Protein AF-A0A4R0ZJ07-F1 (afdb_monomer_lite)

Sequence (187 aa):
MKDKRLRNLRELCEMYLCSSFITEEIISAFKEHLAQKDIRRILSEKTGRELNSIYRDERAGNVFNAIMLIRYWKAALEMKKELINGTMSSFTKNSNPSNISILEIEEIIRKYAETIESVSELDGEIEFDEAVENHFDVIYRVVEYYEKNPLPGNRMVKKQLLIELNERPDIRERKNKMRTERMKRYG

Foldseek 3Di:
DADVLLVLLLQLLLLVLQLCCCVVQAQVLCVVWAPSVVSLVLLCVQLVHDSVVSVCSNQAGDRDDPSSVVSSLVSRVVVLVCVQVVVDPGTDPPDHSVSRDRDDPVVSCVVCVLSVVLSVCSVVDRDDVVSCVVSVVSSLVSLVSCVVRPHDPVPVVSNVSSVVSCPDPVSVVVVVVVVVVVVVVVD

Radius of gyration: 18.49 Å; chains: 1; bounding box: 45×41×49 Å

Structure (mmCIF, N/CA/C/O backbone):
data_AF-A0A4R0ZJ07-F1
#
_entry.id   AF-A0A4R0ZJ07-F1
#
loop_
_atom_site.group_PDB
_atom_site.id
_atom_site.type_symbol
_atom_site.label_atom_id
_atom_site.label_alt_id
_atom_site.label_comp_id
_atom_site.label_asym_id
_atom_site.label_entity_id
_atom_site.label_seq_id
_atom_site.pdbx_PDB_ins_code
_atom_site.Cartn_x
_atom_site.Cartn_y
_atom_site.Cartn_z
_atom_site.occupancy
_atom_site.B_iso_or_equiv
_atom_site.auth_seq_id
_atom_site.auth_comp_id
_atom_site.auth_asym_id
_atom_site.auth_atom_id
_atom_site.pdbx_PDB_model_num
ATOM 1 N N . MET A 1 1 ? 22.837 11.046 -15.531 1.00 52.06 1 MET A N 1
ATOM 2 C CA . MET A 1 1 ? 21.585 11.673 -15.042 1.00 52.06 1 MET A CA 1
ATOM 3 C C . MET A 1 1 ? 20.690 10.527 -14.585 1.00 52.06 1 MET A C 1
ATOM 5 O O . MET A 1 1 ? 20.451 9.669 -15.418 1.00 52.06 1 MET A O 1
ATOM 9 N N . LYS A 1 2 ? 20.303 10.428 -13.299 1.00 65.06 2 LYS A N 1
ATOM 10 C CA . LYS A 1 2 ? 19.512 9.276 -12.807 1.00 65.06 2 LYS A CA 1
ATOM 11 C C . LYS A 1 2 ? 18.182 9.177 -13.568 1.00 65.06 2 LYS A C 1
ATOM 13 O O . LYS A 1 2 ? 17.523 10.204 -13.762 1.00 65.06 2 LYS A O 1
ATOM 18 N N . ASP A 1 3 ? 17.811 7.973 -14.003 1.00 82.31 3 ASP A N 1
ATOM 19 C CA . ASP A 1 3 ? 16.557 7.724 -14.714 1.00 82.31 3 ASP A CA 1
ATOM 20 C C . ASP A 1 3 ? 15.366 8.130 -13.826 1.00 82.31 3 ASP A C 1
ATOM 22 O O . ASP A 1 3 ? 15.182 7.641 -12.709 1.00 82.31 3 ASP A O 1
ATOM 26 N N . LYS A 1 4 ? 14.535 9.062 -14.310 1.00 87.62 4 LYS A N 1
ATOM 27 C CA . LYS A 1 4 ? 13.356 9.543 -13.570 1.00 87.62 4 LYS A CA 1
ATOM 28 C C . LYS A 1 4 ? 12.316 8.436 -13.365 1.00 87.62 4 LYS A C 1
ATOM 30 O O . LYS A 1 4 ? 11.461 8.583 -12.486 1.00 87.62 4 LYS A O 1
ATOM 35 N N . ARG A 1 5 ? 12.352 7.363 -14.160 1.00 93.38 5 ARG A N 1
ATOM 36 C CA . ARG A 1 5 ? 11.481 6.190 -14.019 1.00 93.38 5 ARG A CA 1
ATOM 37 C C . ARG A 1 5 ? 11.794 5.419 -12.744 1.00 93.38 5 ARG A C 1
ATOM 39 O O . ARG A 1 5 ? 10.849 5.101 -12.037 1.00 93.38 5 ARG A O 1
ATOM 46 N N . LEU A 1 6 ? 13.068 5.252 -12.377 1.00 93.94 6 LEU A N 1
ATOM 47 C CA . LEU A 1 6 ? 13.476 4.578 -11.133 1.00 93.94 6 LEU A CA 1
ATOM 48 C C . LEU A 1 6 ? 12.894 5.261 -9.894 1.00 93.94 6 LEU A C 1
ATOM 50 O O . LEU A 1 6 ? 12.270 4.618 -9.056 1.00 93.94 6 LEU A O 1
ATOM 54 N N . ARG A 1 7 ? 12.967 6.597 -9.834 1.00 92.44 7 ARG A N 1
ATOM 55 C CA . ARG A 1 7 ? 12.321 7.358 -8.753 1.00 92.44 7 ARG A CA 1
ATOM 56 C C . ARG A 1 7 ? 10.810 7.114 -8.703 1.00 92.44 7 ARG A C 1
ATOM 58 O O . ARG A 1 7 ? 10.245 6.946 -7.631 1.00 92.44 7 ARG A O 1
ATOM 65 N N . ASN A 1 8 ? 10.137 7.110 -9.855 1.00 92.88 8 ASN A N 1
ATOM 66 C CA . ASN A 1 8 ? 8.693 6.868 -9.895 1.00 92.88 8 ASN A CA 1
ATOM 67 C C . ASN A 1 8 ? 8.324 5.419 -9.556 1.00 92.88 8 ASN A C 1
ATOM 69 O O . ASN A 1 8 ? 7.265 5.214 -8.970 1.00 92.88 8 ASN A O 1
ATOM 73 N N . LEU A 1 9 ? 9.172 4.451 -9.905 1.00 94.62 9 LEU A N 1
ATOM 74 C CA . LEU A 1 9 ? 9.028 3.042 -9.557 1.00 94.62 9 LEU A CA 1
ATOM 75 C C . LEU A 1 9 ? 9.140 2.851 -8.045 1.00 94.62 9 LEU A C 1
ATOM 77 O O . LEU A 1 9 ? 8.245 2.281 -7.431 1.00 94.62 9 LEU A O 1
ATOM 81 N N . ARG A 1 10 ? 10.169 3.441 -7.433 1.00 94.12 10 ARG A N 1
ATOM 82 C CA . ARG A 1 10 ? 10.337 3.465 -5.979 1.00 94.12 10 ARG A CA 1
ATOM 83 C C . ARG A 1 10 ? 9.132 4.087 -5.281 1.00 94.12 10 ARG A C 1
ATOM 85 O O . ARG A 1 10 ? 8.566 3.484 -4.377 1.00 94.12 10 ARG A O 1
ATOM 92 N N . GLU A 1 11 ? 8.688 5.256 -5.746 1.00 92.12 11 GLU A N 1
ATOM 93 C CA . GLU A 1 11 ? 7.495 5.910 -5.198 1.00 92.12 11 GLU A CA 1
ATOM 94 C C . GLU A 1 11 ? 6.237 5.037 -5.365 1.00 92.12 11 GLU A C 1
ATOM 96 O O . GLU A 1 11 ? 5.406 5.004 -4.466 1.00 92.12 11 GLU A O 1
ATOM 101 N N . LEU A 1 12 ? 6.081 4.291 -6.466 1.00 93.38 12 LEU A N 1
ATOM 102 C CA . LEU A 1 12 ? 4.980 3.331 -6.626 1.00 93.38 12 LEU A CA 1
ATOM 103 C C . LEU A 1 12 ? 5.049 2.191 -5.599 1.00 93.38 12 LEU A C 1
ATOM 105 O O . LEU A 1 12 ? 4.012 1.833 -5.042 1.00 93.38 12 LEU A O 1
ATOM 109 N N . CYS A 1 13 ? 6.238 1.657 -5.313 1.00 93.69 13 CYS A N 1
ATOM 110 C CA . CYS A 1 13 ? 6.441 0.645 -4.273 1.00 93.69 13 CYS A CA 1
ATOM 111 C C . CYS A 1 13 ? 6.123 1.197 -2.872 1.00 93.69 13 CYS A C 1
ATOM 113 O O . CYS A 1 13 ? 5.411 0.551 -2.104 1.00 93.69 13 CYS A O 1
ATOM 115 N N . GLU A 1 14 ? 6.568 2.418 -2.555 1.00 90.94 14 GLU A N 1
ATOM 116 C CA . GLU A 1 14 ? 6.252 3.108 -1.293 1.00 90.94 14 GLU A CA 1
ATOM 117 C C . GLU A 1 14 ? 4.739 3.325 -1.132 1.00 90.94 14 GLU A C 1
ATOM 119 O O . GLU A 1 14 ? 4.168 3.094 -0.064 1.00 90.94 14 GLU A O 1
ATOM 124 N N . MET A 1 15 ? 4.073 3.760 -2.205 1.00 91.00 15 MET A N 1
ATOM 125 C CA . MET A 1 15 ? 2.626 3.970 -2.235 1.00 91.00 15 MET A CA 1
ATOM 126 C C . MET A 1 15 ? 1.860 2.648 -2.078 1.00 91.00 15 MET A C 1
ATOM 128 O O . MET A 1 15 ? 0.887 2.600 -1.329 1.00 91.00 15 MET A O 1
ATOM 132 N N . TYR A 1 16 ? 2.314 1.577 -2.732 1.00 91.69 16 TYR A N 1
ATOM 133 C CA . TYR A 1 16 ? 1.761 0.229 -2.585 1.00 91.69 16 TYR A CA 1
ATOM 134 C C . TYR A 1 16 ? 1.890 -0.284 -1.147 1.00 91.69 16 TYR A C 1
ATOM 136 O O . TYR A 1 16 ? 0.902 -0.745 -0.572 1.00 91.69 16 TYR A O 1
ATOM 144 N N . LEU A 1 17 ? 3.074 -0.157 -0.542 1.00 89.81 17 LEU A N 1
ATOM 145 C CA . LEU A 1 17 ? 3.327 -0.559 0.842 1.00 89.81 17 LEU A CA 1
ATOM 146 C C . LEU A 1 17 ? 2.415 0.200 1.815 1.00 89.81 17 LEU A C 1
ATOM 148 O O . LEU A 1 17 ? 1.777 -0.400 2.676 1.00 89.81 17 LEU A O 1
ATOM 152 N N . CYS A 1 18 ? 2.309 1.516 1.634 1.00 87.62 18 CYS A N 1
ATOM 153 C CA . CYS A 1 18 ? 1.415 2.394 2.386 1.00 87.62 18 CYS A CA 1
ATOM 154 C C . CYS A 1 18 ? -0.045 1.920 2.326 1.00 87.62 18 CYS A C 1
ATOM 156 O O . CYS A 1 18 ? -0.689 1.726 3.364 1.00 87.62 18 CYS A O 1
ATOM 158 N N . SER A 1 19 ? -0.569 1.728 1.115 1.00 89.62 19 SER A N 1
ATOM 159 C CA . SER A 1 19 ? -1.965 1.351 0.926 1.00 89.62 19 SER A CA 1
ATOM 160 C C . SER A 1 19 ? -2.246 -0.066 1.429 1.00 89.62 19 SER A C 1
ATOM 162 O O . SER A 1 19 ? -3.298 -0.291 2.032 1.00 89.62 19 SER A O 1
ATOM 164 N N . SER A 1 20 ? -1.301 -0.996 1.253 1.00 90.06 20 SER A N 1
ATOM 165 C CA . SER A 1 20 ? -1.389 -2.363 1.783 1.00 90.06 20 SER A CA 1
ATOM 166 C C . SER A 1 20 ? -1.413 -2.352 3.308 1.00 90.06 20 SER A C 1
ATOM 168 O O . SER A 1 20 ? -2.338 -2.894 3.902 1.00 90.06 20 SER A O 1
ATOM 170 N N . PHE A 1 21 ? -0.502 -1.614 3.949 1.00 89.38 21 PHE A N 1
ATOM 171 C CA . PHE A 1 21 ? -0.459 -1.492 5.405 1.00 89.38 21 PHE A CA 1
ATOM 172 C C . PHE A 1 21 ? -1.782 -0.976 5.993 1.00 89.38 21 PHE A C 1
ATOM 174 O O . PHE A 1 21 ? -2.342 -1.567 6.916 1.00 89.38 21 PHE A O 1
ATOM 181 N N . ILE A 1 22 ? -2.334 0.106 5.435 1.00 89.19 22 ILE A N 1
ATOM 182 C CA . ILE A 1 22 ? -3.611 0.654 5.915 1.00 89.19 22 ILE A CA 1
ATOM 183 C C . ILE A 1 22 ? -4.759 -0.316 5.676 1.00 89.19 22 ILE A C 1
ATOM 185 O O . ILE A 1 22 ? -5.604 -0.500 6.551 1.00 89.19 22 ILE A O 1
ATOM 189 N N . THR A 1 23 ? -4.838 -0.896 4.485 1.00 89.44 23 THR A N 1
ATOM 190 C CA . THR A 1 23 ? -6.018 -1.667 4.086 1.00 89.44 23 THR A CA 1
ATOM 191 C C . THR A 1 23 ? -6.020 -3.048 4.731 1.00 89.44 23 THR A C 1
ATOM 193 O O . THR A 1 23 ? -7.051 -3.492 5.246 1.00 89.44 23 THR A O 1
ATOM 196 N N . GLU A 1 24 ? -4.875 -3.721 4.725 1.00 89.62 24 GLU A N 1
ATOM 197 C CA . GLU A 1 24 ? -4.723 -5.096 5.192 1.00 89.62 24 GLU A CA 1
ATOM 198 C C . GLU A 1 24 ? -4.489 -5.184 6.698 1.00 89.62 24 GLU A C 1
ATOM 200 O O . GLU A 1 24 ? -5.105 -6.034 7.332 1.00 89.62 24 GLU A O 1
ATOM 205 N N . GLU A 1 25 ? -3.678 -4.299 7.290 1.00 89.75 25 GLU A N 1
ATOM 206 C CA . GLU A 1 25 ? -3.347 -4.414 8.723 1.00 89.75 25 GLU A CA 1
ATOM 207 C C . GLU A 1 25 ? -4.280 -3.612 9.619 1.00 89.75 25 GLU A C 1
ATOM 209 O O . GLU A 1 25 ? -4.537 -3.998 10.755 1.00 89.75 25 GLU A O 1
ATOM 214 N N . ILE A 1 26 ? -4.785 -2.476 9.131 1.00 90.81 26 ILE A N 1
ATOM 215 C CA . ILE A 1 26 ? -5.599 -1.578 9.955 1.00 90.81 26 ILE A CA 1
ATOM 216 C C . ILE A 1 26 ? -7.074 -1.758 9.630 1.00 90.81 26 ILE A C 1
ATOM 218 O O . ILE A 1 26 ? -7.832 -2.251 10.458 1.00 90.81 26 ILE A O 1
ATOM 222 N N . ILE A 1 27 ? -7.517 -1.383 8.429 1.00 90.44 27 ILE A N 1
ATOM 223 C CA . ILE A 1 27 ? -8.945 -1.394 8.083 1.00 90.44 27 ILE A CA 1
ATOM 224 C C . ILE A 1 27 ? -9.515 -2.810 8.193 1.00 90.44 27 ILE A C 1
ATOM 226 O O . ILE A 1 27 ? -10.583 -2.998 8.780 1.00 90.44 27 ILE A O 1
ATOM 230 N N . SER A 1 28 ? -8.806 -3.811 7.667 1.00 90.19 28 SER A N 1
ATOM 231 C CA . SER A 1 28 ? -9.283 -5.194 7.703 1.00 90.19 28 SER A CA 1
ATOM 232 C C . SER A 1 28 ? -9.342 -5.780 9.111 1.00 90.19 28 SER A C 1
ATOM 234 O O . SER A 1 28 ? -10.226 -6.596 9.353 1.00 90.19 28 SER A O 1
ATOM 236 N N . ALA A 1 29 ? -8.502 -5.327 10.047 1.00 90.69 29 ALA A N 1
ATOM 237 C CA . ALA A 1 29 ? -8.550 -5.772 11.440 1.00 90.69 29 ALA A CA 1
ATOM 238 C C . ALA A 1 29 ? -9.829 -5.326 12.173 1.00 90.69 29 ALA A C 1
ATOM 240 O O . ALA A 1 29 ? -10.257 -5.975 13.125 1.00 90.69 29 ALA A O 1
ATOM 241 N N . PHE A 1 30 ? -10.468 -4.238 11.727 1.00 90.62 30 PHE A N 1
ATOM 242 C CA . PHE A 1 30 ? -11.668 -3.690 12.370 1.00 90.62 30 PHE A CA 1
ATOM 243 C C . PHE A 1 30 ? -12.973 -3.950 11.607 1.00 90.62 30 PHE A C 1
ATOM 245 O O . PHE A 1 30 ? -14.044 -3.691 12.155 1.00 90.62 30 PHE A O 1
ATOM 252 N N . LYS A 1 31 ? -12.928 -4.456 10.365 1.00 89.19 31 LYS A N 1
ATOM 253 C CA . LYS A 1 31 ? -14.110 -4.553 9.477 1.00 89.19 31 LYS A CA 1
ATOM 254 C C . LYS A 1 31 ? -15.244 -5.441 10.006 1.00 89.19 31 LYS A C 1
ATOM 256 O O . LYS A 1 31 ? -16.387 -5.261 9.603 1.00 89.19 31 LYS A O 1
ATOM 261 N N . GLU A 1 32 ? -14.933 -6.393 10.885 1.00 86.94 32 GLU A N 1
ATOM 262 C CA . GLU A 1 32 ? -15.920 -7.280 11.525 1.00 86.94 32 GLU A CA 1
ATOM 263 C C . GLU A 1 32 ? -16.565 -6.651 12.773 1.00 86.94 32 GLU A C 1
ATOM 265 O O . GLU A 1 32 ? -17.563 -7.151 13.290 1.00 86.94 32 GLU A O 1
ATOM 270 N N . HIS A 1 33 ? -16.006 -5.538 13.254 1.00 86.12 33 HIS A N 1
ATOM 271 C CA . HIS A 1 33 ? -16.397 -4.877 14.501 1.00 86.12 33 HIS A CA 1
ATOM 272 C C . HIS A 1 33 ? -16.987 -3.480 14.295 1.00 86.12 33 HIS A C 1
ATOM 274 O O . HIS A 1 33 ? -17.706 -2.965 15.155 1.00 86.12 33 HIS A O 1
ATOM 280 N N . LEU A 1 34 ? -16.659 -2.850 13.169 1.00 87.81 34 LEU A N 1
ATOM 281 C CA . LEU A 1 34 ? -17.032 -1.487 12.828 1.00 87.81 34 LEU A CA 1
ATOM 282 C C . LEU A 1 34 ? -17.397 -1.416 11.347 1.00 87.81 34 LEU A C 1
ATOM 284 O O . LEU A 1 34 ? -16.743 -2.023 10.498 1.00 87.81 34 LEU A O 1
ATOM 288 N N . ALA A 1 35 ? -18.398 -0.602 11.009 1.00 87.31 35 ALA A N 1
ATOM 289 C CA . ALA A 1 35 ? -18.653 -0.298 9.609 1.00 87.31 35 ALA A CA 1
ATOM 290 C C . ALA A 1 35 ? -17.462 0.473 9.019 1.00 87.31 35 ALA A C 1
ATOM 292 O O . ALA A 1 35 ? -16.879 1.343 9.666 1.00 87.31 35 ALA A O 1
ATOM 293 N N . GLN A 1 36 ? -17.127 0.218 7.752 1.00 85.62 36 GLN A N 1
ATOM 294 C CA . GLN A 1 36 ? -15.953 0.821 7.106 1.00 85.62 36 GLN A CA 1
ATOM 295 C C . GLN A 1 36 ? -15.958 2.361 7.141 1.00 85.62 36 GLN A C 1
ATOM 297 O O . GLN A 1 36 ? -14.908 2.988 7.275 1.00 85.62 36 GLN A O 1
ATOM 302 N N . LYS A 1 37 ? -17.144 2.982 7.059 1.00 86.62 37 LYS A N 1
ATOM 303 C CA . LYS A 1 37 ? -17.308 4.438 7.208 1.00 86.62 37 LYS A CA 1
ATOM 304 C C . LYS A 1 37 ? -16.859 4.940 8.587 1.00 86.62 37 LYS A C 1
ATOM 306 O O . LYS A 1 37 ? -16.247 6.001 8.671 1.00 86.62 37 LYS A O 1
ATOM 311 N N . ASP A 1 38 ? -17.117 4.162 9.635 1.00 89.69 38 ASP A N 1
ATOM 312 C CA . ASP A 1 38 ? -16.806 4.516 11.017 1.00 89.69 38 ASP A CA 1
ATOM 313 C C . ASP A 1 38 ? -15.324 4.294 11.299 1.00 89.69 38 ASP A C 1
ATOM 315 O O . ASP A 1 38 ? -14.693 5.167 11.886 1.00 89.69 38 ASP A O 1
ATOM 319 N N . ILE A 1 39 ? -14.732 3.217 10.765 1.00 91.00 39 ILE A N 1
ATOM 320 C CA . ILE A 1 39 ? -13.276 2.994 10.800 1.00 91.00 39 ILE A CA 1
ATOM 321 C C . ILE A 1 39 ? -12.546 4.224 10.254 1.00 91.00 39 ILE A C 1
ATOM 323 O O . ILE A 1 39 ? -11.692 4.794 10.928 1.00 91.00 39 ILE A O 1
ATOM 327 N N . ARG A 1 40 ? -12.909 4.685 9.049 1.00 90.81 40 ARG A N 1
ATOM 328 C CA . ARG A 1 40 ? -12.250 5.840 8.419 1.00 90.81 40 ARG A CA 1
ATOM 329 C C . ARG A 1 40 ? -12.470 7.139 9.194 1.00 90.81 40 ARG A C 1
ATOM 331 O O . ARG A 1 40 ? -11.535 7.930 9.307 1.00 90.81 40 ARG A O 1
ATOM 338 N N . ARG A 1 41 ? -13.676 7.360 9.728 1.00 91.62 41 ARG A N 1
ATOM 339 C CA . ARG A 1 41 ? -13.985 8.523 10.574 1.00 91.62 41 ARG A CA 1
ATOM 340 C C . ARG A 1 41 ? -13.107 8.542 11.826 1.00 91.62 41 ARG A C 1
ATOM 342 O O . ARG A 1 41 ? -12.474 9.552 12.107 1.00 91.62 41 ARG A O 1
ATOM 349 N N . ILE A 1 42 ? -13.002 7.416 12.524 1.00 91.88 42 ILE A N 1
ATOM 350 C CA . ILE A 1 42 ? -12.213 7.308 13.756 1.00 91.88 42 ILE A CA 1
ATOM 351 C C . ILE A 1 42 ? -10.715 7.444 13.457 1.00 91.88 42 ILE A C 1
ATOM 353 O O . ILE A 1 42 ? -10.004 8.144 14.175 1.00 91.88 42 ILE A O 1
ATOM 357 N N . LEU A 1 43 ? -10.225 6.845 12.365 1.00 92.31 43 LEU A N 1
ATOM 358 C CA . LEU A 1 43 ? -8.844 7.044 11.914 1.00 92.31 43 LEU A CA 1
ATOM 359 C C . LEU A 1 43 ? -8.561 8.518 11.604 1.00 92.31 43 LEU A C 1
ATOM 361 O O . LEU A 1 43 ? -7.511 9.026 11.987 1.00 92.31 43 LEU A O 1
ATOM 365 N N . SER A 1 44 ? -9.487 9.217 10.946 1.00 91.44 44 SER A N 1
ATOM 366 C CA . SER A 1 44 ? -9.393 10.656 10.672 1.00 91.44 44 SER A CA 1
ATOM 367 C C . SER A 1 44 ? -9.258 11.466 11.969 1.00 91.44 44 SER A C 1
ATOM 369 O O . SER A 1 44 ? -8.313 12.246 12.103 1.00 91.44 44 SER A O 1
ATOM 371 N N . GLU A 1 45 ? -10.117 11.202 12.955 1.00 91.06 45 GLU A N 1
ATOM 372 C CA . GLU A 1 45 ? -10.091 11.844 14.277 1.00 91.06 45 GLU A CA 1
ATOM 373 C C . GLU A 1 45 ? -8.773 11.582 15.021 1.00 91.06 45 GLU A C 1
ATOM 375 O O . GLU A 1 45 ? -8.120 12.517 15.483 1.00 91.06 45 GLU A O 1
ATOM 380 N N . LYS A 1 46 ? -8.329 10.322 15.083 1.00 91.56 46 LYS A N 1
ATOM 381 C CA . LYS A 1 46 ? -7.131 9.920 15.840 1.00 91.56 46 LYS A CA 1
ATOM 382 C C . LYS A 1 46 ? -5.817 10.334 15.191 1.00 91.56 46 LYS A C 1
ATOM 384 O O . LYS A 1 46 ? -4.847 10.634 15.884 1.00 91.56 46 LYS A O 1
ATOM 389 N N . THR A 1 47 ? -5.757 10.342 13.862 1.00 90.00 47 THR A N 1
ATOM 390 C CA . THR A 1 47 ? -4.544 10.740 13.128 1.00 90.00 47 THR A CA 1
ATOM 391 C C . THR A 1 47 ? -4.459 12.249 12.888 1.00 90.00 47 THR A C 1
ATOM 393 O O . THR A 1 47 ? -3.411 12.728 12.442 1.00 90.00 47 THR A O 1
ATOM 396 N N . GLY A 1 48 ? -5.536 12.996 13.168 1.00 86.25 48 GLY A N 1
ATOM 397 C CA . GLY A 1 48 ? -5.646 14.429 12.889 1.00 86.25 48 GLY A CA 1
ATOM 398 C C . GLY A 1 48 ? -5.674 14.750 11.392 1.00 86.25 48 GLY A C 1
ATOM 399 O O . GLY A 1 48 ? -5.269 15.838 10.985 1.00 86.25 48 GLY A O 1
ATOM 400 N N . ARG A 1 49 ? -6.080 13.792 10.551 1.00 85.44 49 ARG A N 1
ATOM 401 C CA . ARG A 1 49 ? -6.129 13.946 9.090 1.00 85.44 49 ARG A CA 1
ATOM 402 C C . ARG A 1 49 ? -7.557 14.021 8.612 1.00 85.44 49 ARG A C 1
ATOM 404 O O . ARG A 1 49 ? -8.425 13.359 9.155 1.00 85.44 49 ARG A O 1
ATOM 411 N N . GLU A 1 50 ? -7.790 14.752 7.532 1.00 86.56 50 GLU A N 1
ATOM 412 C CA . GLU A 1 50 ? -9.100 14.775 6.884 1.00 86.56 50 GLU A CA 1
ATOM 413 C C . GLU A 1 50 ? -9.502 13.394 6.354 1.00 86.56 50 GLU A C 1
ATOM 415 O O . GLU A 1 50 ? -8.673 12.656 5.816 1.00 86.56 50 GLU A O 1
ATOM 420 N N . LEU A 1 51 ? -10.798 13.091 6.393 1.00 83.25 51 LEU A N 1
ATOM 421 C CA . LEU A 1 51 ? -11.355 11.833 5.895 1.00 83.25 51 LEU A CA 1
ATOM 422 C C . LEU A 1 51 ? -10.961 11.546 4.433 1.00 83.25 51 LEU A C 1
ATOM 424 O O . LEU A 1 51 ? -10.571 10.431 4.092 1.00 83.25 51 LEU A O 1
ATOM 428 N N . ASN A 1 52 ? -10.973 12.572 3.575 1.00 82.19 52 ASN A N 1
ATOM 429 C CA . ASN A 1 52 ? -10.535 12.471 2.177 1.00 82.19 52 ASN A CA 1
ATOM 430 C C . ASN A 1 52 ? -9.052 12.102 2.044 1.00 82.19 52 ASN A C 1
ATOM 432 O O . ASN A 1 52 ? -8.645 11.484 1.061 1.00 82.19 52 ASN A O 1
ATOM 436 N N . SER A 1 53 ? -8.226 12.468 3.023 1.00 80.44 53 SER A N 1
ATOM 437 C CA . SER A 1 53 ? -6.827 12.053 3.063 1.00 80.44 53 SER A CA 1
ATOM 438 C C . SER A 1 53 ? -6.691 10.567 3.380 1.00 80.44 53 SER A C 1
ATOM 440 O O . SER A 1 53 ? -5.897 9.912 2.717 1.00 80.44 53 SER A O 1
ATOM 442 N N . ILE A 1 54 ? -7.524 10.023 4.276 1.00 81.56 54 ILE A N 1
ATOM 443 C CA . ILE A 1 54 ? -7.581 8.577 4.549 1.00 81.56 54 ILE A CA 1
ATOM 444 C C . ILE A 1 54 ? -7.949 7.806 3.274 1.00 81.56 54 ILE A C 1
ATOM 446 O O . ILE A 1 54 ? -7.248 6.878 2.886 1.00 81.56 54 ILE A O 1
ATOM 450 N N . TYR A 1 55 ? -8.996 8.244 2.564 1.00 80.25 55 TYR A N 1
ATOM 451 C CA . TYR A 1 55 ? -9.408 7.636 1.291 1.00 80.25 55 TYR A CA 1
ATOM 452 C C . TYR A 1 55 ? -8.307 7.664 0.226 1.00 80.25 55 TYR A C 1
ATOM 454 O O . TYR A 1 55 ? -8.153 6.709 -0.537 1.00 80.25 55 TYR A O 1
ATOM 462 N N . ARG A 1 56 ? -7.552 8.767 0.146 1.00 77.25 56 ARG A N 1
ATOM 463 C CA . ARG A 1 56 ? -6.421 8.882 -0.782 1.00 77.25 56 ARG A CA 1
ATOM 464 C C . ARG A 1 56 ? -5.294 7.933 -0.411 1.00 77.25 56 ARG A C 1
ATOM 466 O O . ARG A 1 56 ? -4.745 7.305 -1.306 1.00 77.25 56 ARG A O 1
ATOM 473 N N . ASP A 1 57 ? -4.962 7.813 0.866 1.00 78.25 57 ASP A N 1
ATOM 474 C CA . ASP A 1 57 ? -3.906 6.899 1.293 1.00 78.25 57 ASP A CA 1
ATOM 475 C C . ASP A 1 57 ? -4.292 5.430 1.069 1.00 78.25 57 ASP A C 1
ATOM 477 O O . ASP A 1 57 ? -3.459 4.639 0.640 1.00 78.25 57 ASP A O 1
ATOM 481 N N . GLU A 1 58 ? -5.563 5.081 1.281 1.00 76.56 58 GLU A N 1
ATOM 482 C CA . GLU A 1 58 ? -6.099 3.733 1.049 1.00 76.56 58 GLU A CA 1
ATOM 483 C C . GLU A 1 58 ? -6.063 3.330 -0.433 1.00 76.56 58 GLU A C 1
ATOM 485 O O . GLU A 1 58 ? -5.729 2.196 -0.747 1.00 76.56 58 GLU A O 1
ATOM 490 N N . ARG A 1 59 ? -6.436 4.238 -1.349 1.00 69.50 59 ARG A N 1
ATOM 491 C CA . ARG A 1 59 ? -6.682 3.897 -2.768 1.00 69.50 59 ARG A CA 1
ATOM 492 C C . ARG A 1 59 ? -5.588 4.321 -3.731 1.00 69.50 59 ARG A C 1
ATOM 494 O O . ARG A 1 59 ? -5.473 3.784 -4.825 1.00 69.50 59 ARG A O 1
ATOM 501 N N . ALA A 1 60 ? -4.883 5.384 -3.386 1.00 63.22 60 ALA A N 1
ATOM 502 C CA . ALA A 1 60 ? -4.040 6.118 -4.312 1.00 63.22 60 ALA A CA 1
ATOM 503 C C . ALA A 1 60 ? -2.634 6.343 -3.769 1.00 63.22 60 ALA A C 1
ATOM 505 O O . ALA A 1 60 ? -1.886 7.027 -4.461 1.00 63.22 60 ALA A O 1
ATOM 506 N N . GLY A 1 61 ? -2.332 5.811 -2.573 1.00 59.38 61 GLY A N 1
ATOM 507 C CA . GLY A 1 61 ? -1.071 5.877 -1.841 1.00 59.38 61 GLY A CA 1
ATOM 508 C C . GLY A 1 61 ? -0.430 7.260 -1.863 1.00 59.38 61 GLY A C 1
ATOM 509 O O . GLY A 1 61 ? 0.150 7.691 -2.854 1.00 59.38 61 GLY A O 1
ATOM 510 N N . ASN A 1 62 ? -0.483 8.001 -0.763 1.00 67.19 62 ASN A N 1
ATOM 511 C CA . ASN A 1 62 ? 0.557 9.009 -0.577 1.00 67.19 62 ASN A CA 1
ATOM 512 C C . ASN A 1 62 ? 1.810 8.279 -0.102 1.00 67.19 62 ASN A C 1
ATOM 514 O O . ASN A 1 62 ? 1.702 7.380 0.724 1.00 67.19 62 ASN A O 1
ATOM 518 N N . VAL A 1 63 ? 2.986 8.669 -0.595 1.00 67.69 63 VAL A N 1
ATOM 519 C CA . VAL A 1 63 ? 4.248 8.187 -0.021 1.00 67.69 63 VAL A CA 1
ATOM 520 C C . VAL A 1 63 ? 4.236 8.534 1.467 1.00 67.69 63 VAL A C 1
ATOM 522 O O . VAL A 1 63 ? 4.087 9.703 1.837 1.00 67.69 63 VAL A O 1
ATOM 525 N N . PHE A 1 64 ? 4.318 7.517 2.322 1.00 68.75 64 PHE A N 1
ATOM 526 C CA . PHE A 1 64 ? 4.372 7.716 3.761 1.00 68.75 64 PHE A CA 1
ATOM 527 C C . PHE A 1 64 ? 5.790 8.007 4.195 1.00 68.75 64 PHE A C 1
ATOM 529 O O . PHE A 1 64 ? 6.713 7.253 3.914 1.00 68.75 64 PHE A O 1
ATOM 536 N N . ASN A 1 65 ? 5.943 9.083 4.959 1.00 71.50 65 ASN A N 1
ATOM 537 C CA . ASN A 1 65 ? 7.081 9.174 5.854 1.00 71.50 65 ASN A CA 1
ATOM 538 C C . ASN A 1 65 ? 6.817 8.309 7.101 1.00 71.50 65 ASN A C 1
ATOM 540 O O . ASN A 1 65 ? 5.671 7.974 7.419 1.00 71.50 65 ASN A O 1
ATOM 544 N N . ALA A 1 66 ? 7.879 7.981 7.836 1.00 76.31 66 ALA A N 1
ATOM 545 C CA . ALA A 1 66 ? 7.796 7.156 9.043 1.00 76.31 66 ALA A CA 1
ATOM 546 C C . ALA A 1 66 ? 6.767 7.681 10.066 1.00 76.31 66 ALA A C 1
ATOM 548 O O . ALA A 1 66 ? 6.067 6.902 10.710 1.00 76.31 66 ALA A O 1
ATOM 549 N N . ILE A 1 67 ? 6.606 9.006 10.168 1.00 81.94 67 ILE A N 1
ATOM 550 C CA . ILE A 1 67 ? 5.639 9.636 11.076 1.00 81.94 67 ILE A CA 1
ATOM 551 C C . ILE A 1 67 ? 4.205 9.225 10.722 1.00 81.94 67 ILE A C 1
ATOM 553 O O . ILE A 1 67 ? 3.404 8.967 11.620 1.00 81.94 67 ILE A O 1
ATOM 557 N N . MET A 1 68 ? 3.857 9.158 9.436 1.00 80.12 68 MET A N 1
ATOM 558 C CA . MET A 1 68 ? 2.513 8.767 9.000 1.00 80.12 68 MET A CA 1
ATOM 559 C C . MET A 1 68 ? 2.207 7.315 9.367 1.00 80.12 68 MET A C 1
ATOM 561 O O . MET A 1 68 ? 1.142 7.058 9.927 1.00 80.12 68 MET A O 1
ATOM 565 N N . LEU A 1 69 ? 3.149 6.395 9.138 1.00 82.44 69 LEU A N 1
ATOM 566 C CA . LEU A 1 69 ? 3.018 4.993 9.551 1.00 82.44 69 LEU A CA 1
ATOM 567 C C . LEU A 1 69 ? 2.794 4.870 11.062 1.00 82.44 69 LEU A C 1
ATOM 569 O O . LEU A 1 69 ? 1.816 4.260 11.494 1.00 82.44 69 LEU A O 1
ATOM 573 N N . ILE A 1 70 ? 3.635 5.533 11.862 1.00 86.50 70 ILE A N 1
ATOM 574 C CA . ILE A 1 70 ? 3.528 5.528 13.328 1.00 86.50 70 ILE A CA 1
ATOM 575 C C . ILE A 1 70 ? 2.175 6.091 13.785 1.00 86.50 70 ILE A C 1
ATOM 577 O O . ILE A 1 70 ? 1.556 5.536 14.691 1.00 86.50 70 ILE A O 1
ATOM 581 N N . ARG A 1 71 ? 1.673 7.162 13.153 1.00 89.19 71 ARG A N 1
ATOM 582 C CA . ARG A 1 71 ? 0.355 7.741 13.479 1.00 89.19 71 ARG A CA 1
ATOM 583 C C . ARG A 1 71 ? -0.782 6.754 13.240 1.00 89.19 71 ARG A C 1
ATOM 585 O O . ARG A 1 71 ? -1.643 6.616 14.105 1.00 89.19 71 ARG A O 1
ATOM 592 N N . TYR A 1 72 ? -0.791 6.086 12.090 1.00 89.94 72 TYR A N 1
ATOM 593 C CA . TYR A 1 72 ? -1.822 5.104 11.754 1.00 89.94 72 TYR A CA 1
ATOM 594 C C . TYR A 1 72 ? -1.767 3.883 12.675 1.00 89.94 72 TYR A C 1
ATOM 596 O O . TYR A 1 72 ? -2.802 3.451 13.180 1.00 89.94 72 TYR A O 1
ATOM 604 N N . TRP A 1 73 ? -0.568 3.377 12.962 1.00 90.62 73 TRP A N 1
ATOM 605 C CA . TRP A 1 73 ? -0.390 2.250 13.873 1.00 90.62 73 TRP A CA 1
ATOM 606 C C . TRP A 1 73 ? -0.811 2.596 15.308 1.00 90.62 73 TRP A C 1
ATOM 608 O O . TRP A 1 73 ? -1.588 1.866 15.923 1.00 90.62 73 TRP A O 1
ATOM 618 N N . LYS A 1 74 ? -0.414 3.773 15.813 1.00 92.75 74 LYS A N 1
ATOM 619 C CA . LYS A 1 74 ? -0.883 4.302 17.104 1.00 92.75 74 LYS A CA 1
ATOM 620 C C . LYS A 1 74 ? -2.410 4.394 17.151 1.00 92.75 74 LYS A C 1
ATOM 622 O O . LYS A 1 74 ? -3.013 3.949 18.126 1.00 92.75 74 LYS A O 1
ATOM 627 N N . ALA A 1 75 ? -3.036 4.943 16.108 1.00 93.38 75 ALA A N 1
ATOM 628 C CA . ALA A 1 75 ? -4.490 5.055 16.032 1.00 93.38 75 ALA A CA 1
ATOM 629 C C . ALA A 1 75 ? -5.168 3.677 16.100 1.00 93.38 75 ALA A C 1
ATOM 631 O O . ALA A 1 75 ? -6.135 3.518 16.841 1.00 93.38 75 ALA A O 1
ATOM 632 N N . ALA A 1 76 ? -4.630 2.670 15.407 1.00 93.31 76 ALA A N 1
ATOM 633 C CA . ALA A 1 76 ? -5.134 1.299 15.471 1.00 93.31 76 ALA A CA 1
ATOM 634 C C . ALA A 1 76 ? -5.040 0.708 16.893 1.00 93.31 76 ALA A C 1
ATOM 636 O O . ALA A 1 76 ? -6.004 0.125 17.389 1.00 93.31 76 ALA A O 1
ATOM 637 N N . LEU A 1 77 ? -3.922 0.916 17.596 1.00 92.69 77 LEU A N 1
ATOM 638 C CA . LEU A 1 77 ? -3.762 0.464 18.985 1.00 92.69 77 LEU A CA 1
ATOM 639 C C . LEU A 1 77 ? -4.768 1.130 19.935 1.00 92.69 77 LEU A C 1
ATOM 641 O O . LEU A 1 77 ? -5.346 0.463 20.794 1.00 92.69 77 LEU A O 1
ATOM 645 N N . GLU A 1 78 ? -5.002 2.434 19.781 1.00 93.19 78 GLU A N 1
ATOM 646 C CA . GLU A 1 78 ? -6.011 3.157 20.562 1.00 93.19 78 GLU A CA 1
ATOM 647 C C . GLU A 1 78 ? -7.428 2.657 20.260 1.00 93.19 78 GLU A C 1
ATOM 649 O O . GLU A 1 78 ? -8.198 2.414 21.187 1.00 93.19 78 GLU A O 1
ATOM 654 N N . MET A 1 79 ? -7.757 2.437 18.981 1.00 92.25 79 MET A N 1
ATOM 655 C CA . MET A 1 79 ? -9.053 1.890 18.568 1.00 92.25 79 MET A CA 1
ATOM 656 C C . MET A 1 79 ? -9.312 0.517 19.187 1.00 92.25 79 MET A C 1
ATOM 658 O O . MET A 1 79 ? -10.390 0.284 19.728 1.00 92.25 79 MET A O 1
ATOM 662 N N . LYS A 1 80 ? -8.316 -0.379 19.167 1.00 91.06 80 LYS A N 1
ATOM 663 C CA . LYS A 1 80 ? -8.415 -1.701 19.801 1.00 91.06 80 LYS A CA 1
ATOM 664 C C . LYS A 1 80 ? -8.690 -1.583 21.303 1.00 91.06 80 LYS A C 1
ATOM 666 O O . LYS A 1 80 ? -9.574 -2.268 21.808 1.00 91.06 80 LYS A O 1
ATOM 671 N N . LYS A 1 81 ? -7.980 -0.698 22.013 1.00 89.88 81 LYS A N 1
ATOM 672 C CA . LYS A 1 81 ? -8.197 -0.471 23.455 1.00 89.88 81 LYS A CA 1
ATOM 673 C C . LYS A 1 81 ? -9.601 0.054 23.753 1.00 89.88 81 LYS A C 1
ATOM 675 O O . LYS A 1 81 ? -10.256 -0.454 24.655 1.00 89.88 81 LYS A O 1
ATOM 680 N N . GLU A 1 82 ? -10.073 1.038 22.996 1.00 89.75 82 GLU A N 1
ATOM 681 C CA . GLU A 1 82 ? -11.413 1.613 23.173 1.00 89.75 82 GLU A CA 1
ATOM 682 C C . GLU A 1 82 ? -12.530 0.600 22.888 1.00 89.75 82 GLU A C 1
ATOM 684 O O . GLU A 1 82 ? -13.544 0.589 23.584 1.00 89.75 82 GLU A O 1
ATOM 689 N N . LEU A 1 83 ? -12.334 -0.283 21.904 1.00 86.88 83 LEU A N 1
ATOM 690 C CA . LEU A 1 83 ? -13.264 -1.372 21.605 1.00 86.88 83 LEU A CA 1
ATOM 691 C C . LEU A 1 83 ? -13.309 -2.416 22.723 1.00 86.88 83 LEU A C 1
ATOM 693 O O . LEU A 1 83 ? -14.396 -2.793 23.150 1.00 86.88 83 L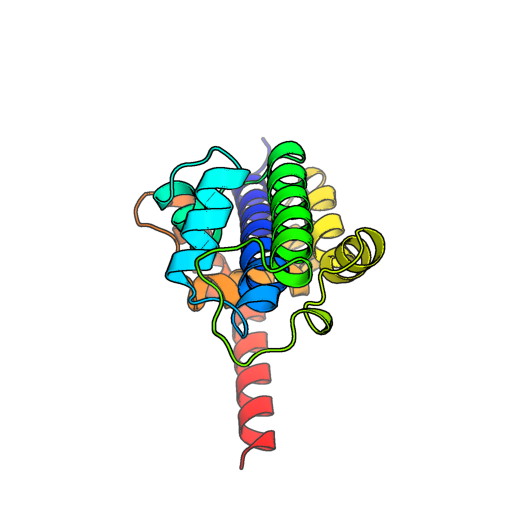EU A O 1
ATOM 697 N N . ILE A 1 84 ? -12.150 -2.841 23.235 1.00 85.88 84 ILE A N 1
ATOM 698 C CA . ILE A 1 84 ? -12.062 -3.782 24.366 1.00 85.88 84 ILE A CA 1
ATOM 699 C C . ILE A 1 84 ? -12.719 -3.193 25.622 1.00 85.88 84 ILE A C 1
ATOM 701 O O . ILE A 1 84 ? -13.415 -3.903 26.343 1.00 85.88 84 ILE A O 1
ATOM 705 N N . ASN A 1 85 ? -12.547 -1.892 25.858 1.00 85.19 85 ASN A N 1
ATOM 706 C CA . ASN A 1 85 ? -13.103 -1.203 27.023 1.00 85.19 85 ASN A CA 1
ATOM 707 C C . ASN A 1 85 ? -14.574 -0.779 26.849 1.00 85.19 85 ASN A C 1
ATOM 709 O O . ASN A 1 85 ? -15.155 -0.217 27.776 1.00 85.19 85 ASN A O 1
ATOM 713 N N . GLY A 1 86 ? -15.176 -0.995 25.674 1.00 80.94 86 GLY A N 1
ATOM 714 C CA . GLY A 1 86 ? -16.558 -0.600 25.386 1.00 80.94 86 GLY A CA 1
ATOM 715 C C . GLY A 1 86 ? -16.798 0.915 25.349 1.00 80.94 86 GLY A C 1
ATOM 716 O O . GLY A 1 86 ? -17.940 1.355 25.465 1.00 80.94 86 GLY A O 1
ATOM 717 N N . THR A 1 87 ? -15.754 1.733 25.190 1.00 81.06 87 THR A N 1
ATOM 718 C CA . THR A 1 87 ? -15.851 3.206 25.206 1.00 81.06 87 THR A CA 1
ATOM 719 C C . THR A 1 87 ? -16.118 3.810 23.826 1.00 81.06 87 THR A C 1
ATOM 721 O O . THR A 1 87 ? -16.261 5.024 23.696 1.00 81.06 87 THR A O 1
ATOM 724 N N . MET A 1 88 ? -16.188 2.981 22.782 1.00 80.50 88 MET A N 1
ATOM 725 C CA . MET A 1 88 ? -16.407 3.418 21.406 1.00 80.50 88 MET A CA 1
ATOM 726 C C . MET A 1 88 ? -17.897 3.385 21.035 1.00 80.50 88 MET A C 1
ATOM 728 O O . MET A 1 88 ? -18.522 2.328 20.980 1.00 80.50 88 MET A O 1
ATOM 732 N N . SER A 1 89 ? -18.464 4.550 20.716 1.00 67.31 89 SER A N 1
ATOM 733 C CA . SER A 1 89 ? -19.906 4.733 20.470 1.00 67.31 89 SER A CA 1
ATOM 734 C C . SER A 1 89 ? -20.451 4.046 19.208 1.00 67.31 89 SER A C 1
ATOM 736 O O . SER A 1 89 ? -21.661 3.911 19.063 1.00 67.31 89 SER A O 1
ATOM 738 N N . SER A 1 90 ? -19.583 3.625 18.283 1.00 67.06 90 SER A N 1
ATOM 739 C CA . SER A 1 90 ? -19.954 3.073 16.965 1.00 67.06 90 SER A CA 1
ATOM 740 C C . SER A 1 90 ? -19.875 1.540 16.884 1.00 67.06 90 SER A C 1
ATOM 742 O O . SER A 1 90 ? -19.802 0.985 15.790 1.00 67.06 90 SER A O 1
ATOM 744 N N . PHE A 1 91 ? -19.854 0.846 18.025 1.00 66.56 91 PHE A N 1
ATOM 745 C CA . PHE A 1 91 ? -19.635 -0.598 18.080 1.00 66.56 91 PHE A CA 1
ATOM 746 C C . PHE A 1 91 ? -20.839 -1.420 17.600 1.00 66.56 91 PHE A C 1
ATOM 748 O O . PHE A 1 91 ? -21.969 -1.224 18.056 1.00 66.56 91 PHE A O 1
ATOM 755 N N . THR A 1 92 ? -20.605 -2.402 16.725 1.00 64.81 92 THR A N 1
ATOM 756 C CA . THR A 1 92 ? -21.633 -3.397 16.394 1.00 64.81 92 THR A CA 1
ATOM 757 C C . THR A 1 92 ? -21.742 -4.409 17.535 1.00 64.81 92 THR A C 1
ATOM 759 O O . THR A 1 92 ? -20.800 -5.149 17.799 1.00 64.81 92 THR A O 1
ATOM 762 N N . LYS A 1 93 ? -22.902 -4.458 18.196 1.00 55.53 93 LYS A N 1
ATOM 763 C CA . LYS A 1 93 ? -23.169 -5.109 19.498 1.00 55.53 93 LYS A CA 1
ATOM 764 C C . LYS A 1 93 ? -22.839 -6.613 19.640 1.00 55.53 93 LYS A C 1
ATOM 766 O O . LYS A 1 93 ? -22.978 -7.131 20.741 1.00 55.53 93 LYS A O 1
ATOM 771 N N . ASN A 1 94 ? -22.424 -7.306 18.575 1.00 60.62 94 ASN A N 1
ATOM 772 C CA . ASN A 1 94 ? -22.345 -8.774 18.522 1.00 60.62 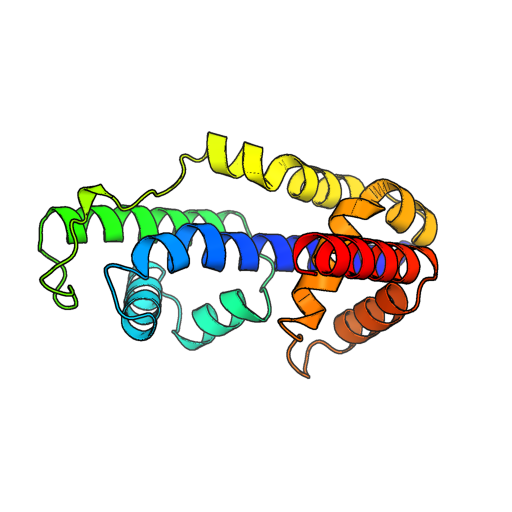94 ASN A CA 1
ATOM 773 C C . ASN A 1 94 ? -20.951 -9.349 18.220 1.00 60.62 94 ASN A C 1
ATOM 775 O O . ASN A 1 94 ? -20.828 -10.562 18.066 1.00 60.62 94 ASN A O 1
ATOM 779 N N . SER A 1 95 ? -19.906 -8.530 18.101 1.00 64.94 95 SER A N 1
ATOM 780 C CA . SER A 1 95 ? -18.558 -9.028 17.809 1.00 64.94 95 SER A CA 1
ATOM 781 C C . SER A 1 95 ? -17.690 -9.016 19.070 1.00 64.94 95 SER A C 1
ATOM 783 O O . SER A 1 95 ? -17.836 -8.146 19.919 1.00 64.94 95 SER A O 1
ATOM 785 N N . ASN A 1 96 ? -16.812 -10.007 19.244 1.00 72.50 96 ASN A N 1
ATOM 786 C CA . ASN A 1 96 ? -15.894 -10.042 20.383 1.00 72.50 96 ASN A CA 1
ATOM 787 C C . ASN A 1 96 ? -14.596 -9.293 20.017 1.00 72.50 96 ASN A C 1
ATOM 789 O O . ASN A 1 96 ? -13.822 -9.810 19.208 1.00 72.50 96 ASN A O 1
ATOM 793 N N . PRO A 1 97 ? -14.323 -8.105 20.589 1.00 75.06 97 PRO A N 1
ATOM 794 C CA . PRO A 1 97 ? -13.175 -7.285 20.206 1.00 75.06 97 PRO A CA 1
ATOM 795 C C . PRO A 1 97 ? -11.825 -7.901 20.611 1.00 75.06 97 PRO A C 1
ATOM 797 O O . PRO A 1 97 ? -10.784 -7.430 20.151 1.00 75.06 97 PRO A O 1
ATOM 800 N N . SER A 1 98 ? -11.804 -8.976 21.414 1.00 74.50 98 SER A N 1
ATOM 801 C CA . SER A 1 98 ? -10.569 -9.714 21.718 1.00 74.50 98 SER A CA 1
ATOM 802 C C . SER A 1 98 ? -9.928 -10.356 20.484 1.00 74.50 98 SER A C 1
ATOM 804 O O . SER A 1 98 ? -8.735 -10.641 20.509 1.00 74.50 98 SER A O 1
ATOM 806 N N . ASN A 1 99 ? -10.697 -10.562 19.409 1.00 78.69 99 ASN A N 1
ATOM 807 C CA . ASN A 1 99 ? -10.218 -11.166 18.164 1.00 78.69 99 ASN A CA 1
ATOM 808 C C . ASN A 1 99 ? -9.600 -10.146 17.193 1.00 78.69 99 ASN A C 1
ATOM 810 O O . ASN A 1 99 ? -9.126 -10.531 16.126 1.00 78.69 99 ASN A O 1
ATOM 814 N N . ILE A 1 100 ? -9.568 -8.857 17.554 1.00 84.88 100 ILE A N 1
ATOM 815 C CA . ILE A 1 100 ? -8.896 -7.827 16.756 1.00 84.88 100 ILE A CA 1
ATOM 816 C C . ILE A 1 100 ? -7.388 -8.077 16.817 1.00 84.88 100 ILE A C 1
ATOM 818 O O . ILE A 1 100 ? -6.722 -7.770 17.816 1.00 84.88 100 ILE A O 1
ATOM 822 N N . SER A 1 101 ? -6.842 -8.611 15.730 1.00 84.81 101 SER A N 1
ATOM 823 C CA . SER A 1 101 ? -5.403 -8.772 15.553 1.00 84.81 101 SER A CA 1
ATOM 824 C C . SER A 1 101 ? -4.816 -7.507 14.935 1.00 84.81 101 SER A C 1
ATOM 826 O O . SER A 1 101 ? -5.111 -7.177 13.791 1.00 84.81 101 SER A O 1
ATOM 828 N N . ILE A 1 102 ? -4.002 -6.791 15.711 1.00 87.62 102 ILE A N 1
ATOM 829 C CA . ILE A 1 102 ? -3.114 -5.749 15.193 1.00 87.62 102 ILE A CA 1
ATOM 830 C C . ILE A 1 102 ? -1.725 -6.352 15.285 1.00 87.62 102 ILE A C 1
ATOM 832 O O . ILE A 1 102 ? -1.293 -6.653 16.398 1.00 87.62 102 ILE A O 1
ATOM 836 N N . LEU A 1 103 ? -1.085 -6.555 14.134 1.00 84.12 103 LEU A N 1
ATOM 837 C CA . LEU A 1 103 ? 0.246 -7.145 14.071 1.00 84.12 103 LEU A CA 1
ATOM 838 C C . LEU A 1 103 ? 1.246 -6.319 14.888 1.00 84.12 103 LEU A C 1
ATOM 840 O O . LEU A 1 103 ? 1.193 -5.078 14.914 1.00 84.12 103 LEU A O 1
ATOM 844 N N . GLU A 1 104 ? 2.165 -7.024 15.540 1.00 86.44 104 GLU A N 1
ATOM 845 C CA . GLU A 1 104 ? 3.333 -6.410 16.168 1.00 86.44 104 GLU A CA 1
ATOM 846 C C . GLU A 1 104 ? 4.259 -5.823 15.094 1.00 86.44 104 GLU A C 1
ATOM 848 O O . GLU A 1 104 ? 4.210 -6.207 13.920 1.00 86.44 104 GLU A O 1
ATOM 853 N N . ILE A 1 105 ? 5.106 -4.860 15.466 1.00 82.38 105 ILE A N 1
ATOM 854 C CA . ILE A 1 105 ? 5.933 -4.158 14.475 1.00 82.38 105 ILE A CA 1
ATOM 855 C C . ILE A 1 105 ? 6.927 -5.104 13.799 1.00 82.38 105 ILE A C 1
ATOM 857 O O . ILE A 1 105 ? 7.170 -4.989 12.600 1.00 82.38 105 ILE A O 1
ATOM 861 N N . GLU A 1 106 ? 7.438 -6.089 14.529 1.00 87.88 106 GLU A N 1
ATOM 862 C CA . GLU A 1 106 ? 8.322 -7.137 14.030 1.00 87.88 106 GLU A CA 1
ATOM 863 C C . GLU A 1 106 ? 7.624 -8.018 12.987 1.00 87.88 106 GLU A C 1
ATOM 865 O O . GLU A 1 106 ? 8.238 -8.421 11.996 1.00 87.88 106 GLU A O 1
ATOM 870 N N . GLU A 1 107 ? 6.334 -8.301 13.177 1.00 90.19 107 GLU A N 1
ATOM 871 C CA . GLU A 1 107 ? 5.526 -9.066 12.224 1.00 90.19 107 GLU A CA 1
ATOM 872 C C . GLU A 1 107 ? 5.222 -8.249 10.969 1.00 90.19 107 GLU A C 1
ATOM 874 O O . GLU A 1 107 ? 5.313 -8.780 9.863 1.00 90.19 107 GLU A O 1
ATOM 879 N N . ILE A 1 108 ? 4.938 -6.952 11.122 1.00 86.56 108 ILE A N 1
ATOM 880 C CA . ILE A 1 108 ? 4.762 -6.020 9.998 1.00 86.56 108 ILE A CA 1
ATOM 881 C C . ILE A 1 108 ? 6.053 -5.953 9.174 1.00 86.56 108 ILE A C 1
ATOM 883 O O . ILE A 1 108 ? 6.014 -6.136 7.958 1.00 86.56 108 ILE A O 1
ATOM 887 N N . ILE A 1 109 ? 7.205 -5.752 9.822 1.00 88.06 109 ILE A N 1
ATOM 888 C CA . ILE A 1 109 ? 8.510 -5.708 9.146 1.00 88.06 109 ILE A CA 1
ATOM 889 C C . ILE A 1 109 ? 8.759 -7.016 8.396 1.00 88.06 109 ILE A C 1
ATOM 891 O O . ILE A 1 109 ? 9.140 -6.980 7.231 1.00 88.06 109 ILE A O 1
ATOM 895 N N . ARG A 1 110 ? 8.485 -8.169 9.016 1.00 92.75 110 ARG A N 1
ATOM 896 C CA . ARG A 1 110 ? 8.649 -9.476 8.367 1.00 92.75 110 ARG A CA 1
ATOM 897 C C . ARG A 1 110 ? 7.709 -9.657 7.175 1.00 92.75 110 ARG A C 1
ATOM 899 O O . ARG A 1 110 ? 8.148 -10.139 6.137 1.00 92.75 110 ARG A O 1
ATOM 906 N N . LYS A 1 111 ? 6.434 -9.271 7.308 1.00 91.75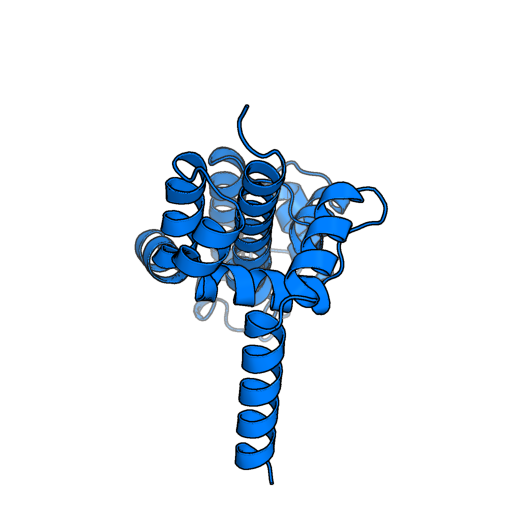 111 LYS A N 1
ATOM 907 C CA . LYS A 1 111 ? 5.422 -9.395 6.244 1.00 91.75 111 LYS A CA 1
ATOM 908 C C . LYS A 1 111 ? 5.786 -8.557 5.016 1.00 91.75 111 LYS A C 1
ATOM 910 O O . LYS A 1 111 ? 5.557 -8.998 3.894 1.00 91.75 111 LYS A O 1
ATOM 915 N N . TYR A 1 112 ? 6.357 -7.373 5.226 1.00 91.38 112 TYR A N 1
ATOM 916 C CA . TYR A 1 112 ? 6.677 -6.421 4.161 1.00 91.38 112 TYR A CA 1
ATOM 917 C C . TYR A 1 112 ? 8.171 -6.345 3.806 1.00 91.38 112 TYR A C 1
ATOM 919 O O . TYR A 1 112 ? 8.546 -5.481 3.014 1.00 91.38 112 TYR A O 1
ATOM 927 N N . ALA A 1 113 ? 9.007 -7.242 4.343 1.00 93.31 113 ALA A N 1
ATOM 928 C CA . ALA A 1 113 ? 10.468 -7.192 4.238 1.00 93.31 113 ALA A CA 1
ATOM 929 C C . ALA A 1 113 ? 10.954 -7.019 2.794 1.00 93.31 113 ALA A C 1
ATOM 931 O O . ALA A 1 113 ? 11.652 -6.059 2.498 1.00 93.31 113 ALA A O 1
ATOM 932 N N . GLU A 1 114 ? 10.479 -7.871 1.886 1.00 94.75 114 GLU A N 1
ATOM 933 C CA . GLU A 1 114 ? 10.852 -7.843 0.467 1.00 94.75 114 GLU A CA 1
ATOM 934 C C . GLU A 1 114 ? 10.503 -6.500 -0.203 1.00 94.75 114 GLU A C 1
ATOM 936 O O . GLU A 1 114 ? 11.274 -5.956 -0.981 1.00 94.75 114 GLU A O 1
ATOM 941 N N . THR A 1 115 ? 9.351 -5.906 0.132 1.00 93.44 115 THR A N 1
ATOM 942 C CA . THR A 1 115 ? 8.969 -4.595 -0.426 1.00 93.44 115 THR A CA 1
ATOM 943 C C . THR A 1 115 ? 9.813 -3.462 0.164 1.00 93.44 115 THR A C 1
ATOM 945 O O . THR A 1 115 ? 10.153 -2.521 -0.550 1.00 93.44 115 THR A O 1
ATOM 948 N N . ILE A 1 116 ? 10.148 -3.535 1.456 1.00 91.81 116 ILE A N 1
ATOM 949 C CA . ILE A 1 116 ? 11.011 -2.558 2.141 1.00 91.81 116 ILE A CA 1
ATOM 950 C C . ILE A 1 116 ? 12.437 -2.607 1.573 1.00 91.81 116 ILE A C 1
ATOM 952 O O . ILE A 1 116 ? 13.042 -1.558 1.340 1.00 91.81 116 ILE A O 1
ATOM 956 N N . GLU A 1 117 ? 12.951 -3.811 1.334 1.00 94.50 117 GLU A N 1
ATOM 957 C CA . GLU A 1 117 ? 14.261 -4.057 0.734 1.00 94.50 117 GLU A CA 1
ATOM 958 C C . GLU A 1 117 ? 14.310 -3.492 -0.686 1.00 94.50 117 GLU A C 1
ATOM 960 O O . GLU A 1 117 ? 15.102 -2.584 -0.939 1.00 94.50 117 GLU A O 1
ATOM 965 N N . SER A 1 118 ? 13.358 -3.855 -1.555 1.00 94.19 118 SER A N 1
ATOM 966 C CA . SER A 1 118 ? 13.289 -3.298 -2.913 1.00 94.19 118 SER A CA 1
ATOM 967 C C . SER A 1 118 ? 13.184 -1.771 -2.941 1.00 94.19 118 SER A C 1
ATOM 969 O O . SER A 1 118 ? 13.825 -1.125 -3.762 1.00 94.19 118 SER A O 1
ATOM 971 N N . VAL A 1 119 ? 12.406 -1.146 -2.047 1.00 91.94 119 VAL A N 1
ATOM 972 C CA . VAL A 1 119 ? 12.340 0.329 -1.964 1.00 91.94 119 VAL A CA 1
ATOM 973 C C . VAL A 1 119 ? 13.709 0.933 -1.643 1.00 91.94 119 VAL A C 1
ATOM 975 O O . VAL A 1 119 ? 14.049 1.984 -2.188 1.00 91.94 119 VAL A O 1
ATOM 978 N N . SER A 1 120 ? 14.478 0.281 -0.772 1.00 90.25 120 SER A N 1
ATOM 979 C CA . SER A 1 120 ? 15.795 0.751 -0.337 1.00 90.25 120 SER A CA 1
ATOM 980 C C . SER A 1 120 ? 16.854 0.564 -1.427 1.00 90.25 120 SER A C 1
ATOM 982 O O . SER A 1 120 ? 17.689 1.443 -1.637 1.00 90.25 120 SER A O 1
ATOM 984 N N . GLU A 1 121 ? 16.801 -0.551 -2.151 1.00 93.94 121 GLU A N 1
ATOM 985 C CA . GLU A 1 121 ? 17.769 -0.907 -3.193 1.00 93.94 121 GLU A CA 1
ATOM 986 C C . GLU A 1 121 ? 17.545 -0.136 -4.502 1.00 93.94 121 GLU A C 1
ATOM 988 O O . GLU A 1 121 ? 18.514 0.255 -5.156 1.00 93.94 121 GLU A O 1
ATOM 993 N N . LEU A 1 122 ? 16.295 0.213 -4.834 1.00 92.81 122 LEU A N 1
ATOM 994 C CA . LEU A 1 122 ? 15.950 1.015 -6.019 1.00 92.81 122 LEU A CA 1
ATOM 995 C C . LEU A 1 122 ? 16.642 2.392 -6.076 1.00 92.81 122 LEU A C 1
ATOM 997 O O . LEU A 1 122 ? 16.770 2.967 -7.158 1.00 92.81 122 LEU A O 1
ATOM 1001 N N . ASP A 1 123 ? 17.095 2.946 -4.946 1.00 85.62 123 ASP A N 1
ATOM 1002 C CA . ASP A 1 123 ? 17.873 4.196 -4.930 1.00 85.62 123 ASP A CA 1
ATOM 1003 C C . ASP A 1 123 ? 19.305 4.015 -5.480 1.00 85.62 123 ASP A C 1
ATOM 1005 O O . ASP A 1 123 ? 19.915 4.994 -5.952 1.00 85.62 123 ASP A O 1
ATOM 1009 N N . GLY A 1 124 ? 19.835 2.788 -5.409 1.00 88.44 124 GLY A N 1
ATOM 1010 C CA . GLY A 1 124 ? 21.154 2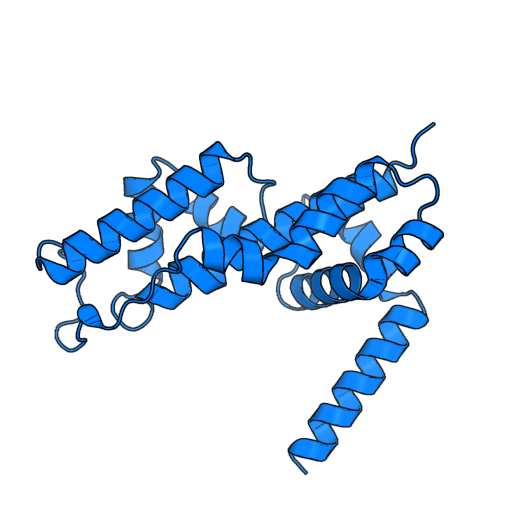.377 -5.894 1.00 88.44 124 GLY A CA 1
ATOM 1011 C C . GLY A 1 124 ? 21.171 1.902 -7.349 1.00 88.44 124 GLY A C 1
ATOM 1012 O O . GLY A 1 124 ? 22.229 1.943 -7.973 1.00 88.44 124 GLY A O 1
ATOM 1013 N N . GLU A 1 125 ? 20.013 1.530 -7.895 1.00 92.50 125 GLU A N 1
ATOM 1014 C CA . GLU A 1 125 ? 19.874 1.077 -9.280 1.00 92.50 125 GLU A CA 1
ATOM 1015 C C . GLU A 1 125 ? 20.238 2.170 -10.300 1.00 92.50 125 GLU A C 1
ATOM 1017 O O . GLU A 1 125 ? 20.013 3.373 -10.092 1.00 92.50 125 GLU A O 1
ATOM 1022 N N . ILE A 1 126 ? 20.805 1.742 -11.430 1.00 89.81 126 ILE A N 1
ATOM 1023 C CA . ILE A 1 126 ? 21.275 2.634 -12.501 1.00 89.81 126 ILE A CA 1
ATOM 1024 C C . ILE A 1 126 ? 20.356 2.545 -13.717 1.00 89.81 126 ILE A C 1
ATOM 1026 O O . ILE A 1 126 ? 19.944 3.584 -14.249 1.00 89.81 126 ILE A O 1
ATOM 1030 N N . GLU A 1 127 ? 20.015 1.326 -14.133 1.00 93.25 127 GLU A N 1
ATOM 1031 C CA . GLU A 1 127 ? 19.212 1.054 -15.320 1.00 93.25 127 GLU A CA 1
ATOM 1032 C C . GLU A 1 127 ? 17.811 0.571 -14.948 1.00 93.25 127 GLU A C 1
ATOM 1034 O O . GLU A 1 127 ? 17.611 -0.215 -14.027 1.00 93.25 127 GLU A O 1
ATOM 1039 N N . PHE A 1 128 ? 16.806 1.072 -15.668 1.00 93.69 128 PHE A N 1
ATOM 1040 C CA . PHE A 1 128 ? 15.413 0.761 -15.363 1.00 93.69 128 PHE A CA 1
ATOM 1041 C C . PHE A 1 128 ? 15.063 -0.707 -15.616 1.00 93.69 128 PHE A C 1
ATOM 1043 O O . PHE A 1 128 ? 14.351 -1.297 -14.814 1.00 93.69 128 PHE A O 1
ATOM 1050 N N . ASP A 1 129 ? 15.536 -1.284 -16.720 1.00 93.44 129 ASP A N 1
ATOM 1051 C CA . ASP A 1 129 ? 15.191 -2.661 -17.077 1.00 93.44 129 ASP A CA 1
ATOM 1052 C C . ASP A 1 129 ? 15.834 -3.665 -16.113 1.00 93.44 129 ASP A C 1
ATOM 1054 O O . ASP A 1 129 ? 15.137 -4.555 -15.635 1.00 93.44 129 ASP A O 1
ATOM 1058 N N . GLU A 1 130 ? 17.096 -3.440 -15.738 1.00 93.62 130 GLU A N 1
ATOM 1059 C CA . GLU A 1 130 ? 17.803 -4.218 -14.712 1.00 93.62 130 GLU A CA 1
ATOM 1060 C C . GLU A 1 130 ? 17.103 -4.116 -13.349 1.00 93.62 130 GLU A C 1
ATOM 1062 O O . GLU A 1 130 ? 16.825 -5.131 -12.716 1.00 93.62 130 GLU A O 1
ATOM 1067 N N . ALA A 1 131 ? 16.689 -2.913 -12.937 1.00 94.56 131 ALA A N 1
ATOM 1068 C CA . ALA A 1 131 ? 15.904 -2.737 -11.717 1.00 94.56 131 ALA A CA 1
ATOM 1069 C C . ALA A 1 131 ? 14.560 -3.485 -11.762 1.00 94.56 131 ALA A C 1
ATOM 1071 O O . ALA A 1 131 ? 14.082 -3.977 -10.739 1.00 94.56 131 ALA A O 1
ATOM 1072 N N . VAL A 1 132 ? 13.918 -3.567 -12.933 1.00 95.56 132 VAL A N 1
ATOM 1073 C CA . VAL A 1 132 ? 12.677 -4.337 -13.077 1.00 95.56 132 VAL A CA 1
ATOM 1074 C C . VAL A 1 132 ? 12.925 -5.833 -12.919 1.00 95.56 132 VAL A C 1
ATOM 1076 O O . VAL A 1 132 ? 12.104 -6.514 -12.308 1.00 95.56 132 VAL A O 1
ATOM 1079 N N . GLU A 1 133 ? 14.044 -6.336 -13.426 1.00 94.69 133 GLU A N 1
ATOM 1080 C CA . GLU A 1 133 ? 14.435 -7.742 -13.302 1.00 94.69 133 GLU A CA 1
ATOM 1081 C C . GLU A 1 133 ? 14.845 -8.097 -11.865 1.00 94.69 133 GLU A C 1
ATOM 1083 O O . GLU A 1 133 ? 14.333 -9.072 -11.311 1.00 94.69 133 GLU A O 1
ATOM 1088 N N . ASN A 1 134 ? 15.678 -7.272 -11.226 1.00 95.00 134 ASN A N 1
ATOM 1089 C CA . ASN A 1 134 ? 16.155 -7.482 -9.854 1.00 95.00 134 ASN A CA 1
ATOM 1090 C C . ASN A 1 134 ? 15.012 -7.485 -8.827 1.00 95.00 134 ASN A C 1
ATOM 1092 O O . ASN A 1 134 ? 15.024 -8.270 -7.882 1.00 95.00 134 ASN A O 1
ATOM 1096 N N . HIS A 1 135 ? 13.995 -6.640 -9.035 1.00 96.06 135 HIS A N 1
ATOM 1097 C CA . HIS A 1 135 ? 12.867 -6.451 -8.108 1.00 96.06 135 HIS A CA 1
ATOM 1098 C C . HIS A 1 135 ? 11.545 -7.005 -8.659 1.00 96.06 135 HIS A C 1
ATOM 1100 O O . HIS A 1 135 ? 10.459 -6.537 -8.292 1.00 96.06 135 HIS A O 1
ATOM 1106 N N . PHE A 1 136 ? 11.618 -7.987 -9.563 1.00 95.19 136 PHE A N 1
ATOM 1107 C CA . PHE A 1 136 ? 10.489 -8.422 -10.389 1.00 95.19 136 PHE A CA 1
ATOM 1108 C C . PHE A 1 136 ? 9.242 -8.813 -9.587 1.00 95.19 136 PHE A C 1
ATOM 1110 O O . PHE A 1 136 ? 8.140 -8.369 -9.916 1.00 95.19 136 PHE A O 1
ATOM 1117 N N . ASP A 1 137 ? 9.380 -9.606 -8.521 1.00 94.44 137 ASP A N 1
ATOM 1118 C CA . ASP A 1 137 ? 8.227 -10.075 -7.740 1.00 94.44 137 ASP A CA 1
ATOM 1119 C C . ASP A 1 137 ? 7.510 -8.920 -7.010 1.00 94.44 137 ASP A C 1
ATOM 1121 O O . ASP A 1 137 ? 6.273 -8.858 -6.999 1.00 94.44 137 ASP A O 1
ATOM 1125 N N . VAL A 1 138 ? 8.249 -7.944 -6.469 1.00 96.00 138 VAL A N 1
ATOM 1126 C CA . VAL A 1 138 ? 7.669 -6.726 -5.874 1.00 96.00 138 VAL A CA 1
ATOM 1127 C C . VAL A 1 138 ? 6.966 -5.891 -6.939 1.00 96.00 138 VAL A C 1
ATOM 1129 O O . VAL A 1 138 ? 5.811 -5.504 -6.749 1.00 96.00 138 VAL A O 1
ATOM 1132 N N . ILE A 1 139 ? 7.615 -5.657 -8.077 1.00 96.44 139 ILE A N 1
ATOM 1133 C CA . ILE A 1 139 ? 7.070 -4.832 -9.161 1.00 96.44 139 ILE A CA 1
ATOM 1134 C C . ILE A 1 139 ? 5.814 -5.470 -9.749 1.00 96.44 139 ILE A C 1
ATOM 1136 O O . ILE A 1 139 ? 4.811 -4.785 -9.959 1.00 96.44 139 ILE A O 1
ATOM 1140 N N . TYR A 1 140 ? 5.814 -6.787 -9.935 1.00 95.81 140 TYR A N 1
ATOM 1141 C CA . TYR A 1 140 ? 4.637 -7.535 -10.354 1.00 95.81 140 TYR A CA 1
ATOM 1142 C C . TYR A 1 140 ? 3.457 -7.320 -9.390 1.00 95.81 140 TYR A C 1
ATOM 1144 O O . TYR A 1 140 ? 2.345 -7.026 -9.842 1.00 95.81 140 TYR A O 1
ATOM 1152 N N . ARG A 1 141 ? 3.682 -7.400 -8.067 1.00 94.31 141 ARG A N 1
ATOM 1153 C CA . ARG A 1 141 ? 2.633 -7.141 -7.059 1.00 94.31 141 ARG A CA 1
ATOM 1154 C C . ARG A 1 141 ? 2.124 -5.703 -7.112 1.00 94.31 141 ARG A C 1
ATOM 1156 O O . ARG A 1 141 ? 0.914 -5.494 -7.051 1.00 94.31 141 ARG A O 1
ATOM 1163 N N . V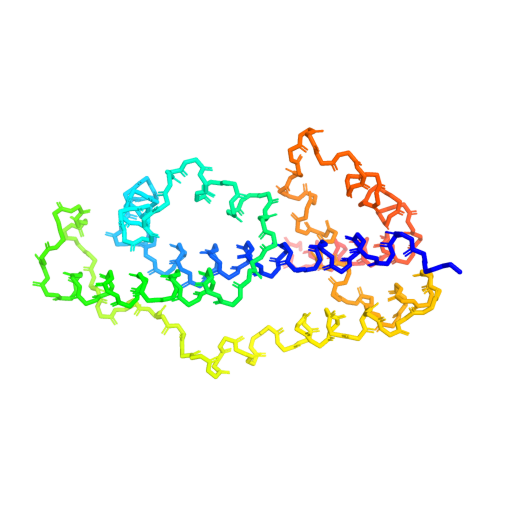AL A 1 142 ? 3.016 -4.726 -7.280 1.00 94.69 142 VAL A N 1
ATOM 1164 C CA . VAL A 1 142 ? 2.659 -3.304 -7.439 1.00 94.69 142 VAL A CA 1
ATOM 1165 C C . VAL A 1 142 ? 1.768 -3.104 -8.667 1.00 94.69 142 VAL A C 1
ATOM 1167 O O . VAL A 1 142 ? 0.732 -2.441 -8.583 1.00 94.69 142 VAL A O 1
ATOM 1170 N N . VAL A 1 143 ? 2.122 -3.714 -9.801 1.00 95.31 143 VAL A N 1
ATOM 1171 C CA . VAL A 1 143 ? 1.317 -3.651 -11.027 1.00 95.31 143 VAL A CA 1
ATOM 1172 C C . VAL A 1 143 ? -0.046 -4.322 -10.818 1.00 95.31 143 VAL A C 1
ATOM 1174 O O . VAL A 1 143 ? -1.068 -3.721 -11.150 1.00 95.31 143 VAL A O 1
ATOM 1177 N N . GLU A 1 144 ? -0.104 -5.528 -10.239 1.00 93.62 144 GLU A N 1
ATOM 1178 C CA . GLU A 1 144 ? -1.380 -6.218 -9.963 1.00 93.62 144 GLU A CA 1
ATOM 1179 C C . GLU A 1 144 ? -2.267 -5.413 -8.997 1.00 93.62 144 GLU A C 1
ATOM 1181 O O . GLU A 1 144 ? -3.492 -5.365 -9.157 1.00 93.62 144 GLU A O 1
ATOM 1186 N N . TYR A 1 145 ? -1.667 -4.758 -8.003 1.00 92.56 145 TYR A N 1
ATOM 1187 C CA . TYR A 1 145 ? -2.383 -3.918 -7.051 1.00 92.56 145 TYR A CA 1
ATOM 1188 C C . TYR A 1 145 ? -3.056 -2.726 -7.741 1.00 92.56 145 TYR A C 1
ATOM 1190 O O . TYR A 1 145 ? -4.255 -2.500 -7.543 1.00 92.56 145 TYR A O 1
ATOM 1198 N N . TYR A 1 146 ? -2.318 -1.985 -8.574 1.00 92.38 146 TYR A N 1
ATOM 1199 C CA . TYR A 1 146 ? -2.831 -0.779 -9.233 1.00 92.38 146 TYR A CA 1
ATOM 1200 C C . TYR A 1 146 ? -3.728 -1.055 -10.446 1.00 92.38 146 TYR A C 1
ATOM 1202 O O . TYR A 1 146 ? -4.470 -0.165 -10.858 1.00 92.38 146 TYR A O 1
ATOM 1210 N N . GLU A 1 147 ? -3.752 -2.279 -10.976 1.00 90.56 147 GLU A N 1
ATOM 1211 C CA . GLU A 1 147 ? -4.819 -2.702 -11.894 1.00 90.56 147 GLU A CA 1
ATOM 1212 C C . GLU A 1 147 ? -6.180 -2.787 -11.200 1.00 90.56 147 GLU A C 1
ATOM 1214 O O . GLU A 1 147 ? -7.195 -2.384 -11.768 1.00 90.56 147 GLU A O 1
ATOM 1219 N N . LYS A 1 148 ? -6.209 -3.295 -9.963 1.00 89.50 148 LYS A N 1
ATOM 1220 C CA . LYS A 1 148 ? -7.439 -3.412 -9.160 1.00 89.50 148 LYS A CA 1
ATOM 1221 C C . LYS A 1 148 ? -7.811 -2.092 -8.487 1.00 89.50 148 LYS A C 1
ATOM 1223 O O . LYS A 1 148 ? -8.988 -1.843 -8.238 1.00 89.50 148 LYS A O 1
ATOM 1228 N N . ASN A 1 149 ? -6.817 -1.245 -8.222 1.00 88.38 149 ASN A N 1
ATOM 1229 C CA . ASN A 1 149 ? -6.965 0.035 -7.535 1.00 88.38 149 ASN A CA 1
ATOM 1230 C C . ASN A 1 149 ? -6.345 1.172 -8.369 1.00 88.38 149 ASN A C 1
ATOM 1232 O O . ASN A 1 149 ? -5.279 1.669 -8.015 1.00 88.38 149 ASN A O 1
ATOM 1236 N N . PRO A 1 150 ? -6.964 1.601 -9.486 1.00 88.69 150 PRO A N 1
ATOM 1237 C CA . PRO A 1 150 ? -6.343 2.567 -10.388 1.00 88.69 150 PRO A CA 1
ATOM 1238 C C . PRO A 1 150 ? -6.005 3.899 -9.713 1.00 88.69 150 PRO A C 1
ATOM 1240 O O . PRO A 1 150 ? -6.822 4.485 -8.998 1.00 88.69 150 PRO A O 1
ATOM 1243 N N . LEU A 1 151 ? -4.818 4.433 -10.020 1.00 87.81 151 LEU A N 1
ATOM 1244 C CA . LEU A 1 151 ? -4.403 5.752 -9.542 1.00 87.81 151 LEU A CA 1
ATOM 1245 C C . LEU A 1 151 ? -5.383 6.862 -9.988 1.00 87.81 151 LEU A C 1
ATOM 1247 O O . LEU A 1 151 ? -6.004 6.777 -11.055 1.00 87.81 151 LEU A O 1
ATOM 1251 N N . PRO A 1 152 ? -5.485 7.973 -9.239 1.00 84.19 152 PRO A N 1
ATOM 1252 C CA . PRO A 1 152 ? -6.285 9.128 -9.632 1.00 84.19 152 PRO A CA 1
ATOM 1253 C C . PRO A 1 152 ? -5.690 9.840 -10.856 1.00 84.19 152 PRO A C 1
ATOM 1255 O O . PRO A 1 152 ? -4.488 9.776 -11.122 1.00 84.19 152 PRO A O 1
ATOM 1258 N N . GLY A 1 153 ? -6.540 10.526 -11.630 1.00 82.81 153 GLY A N 1
ATOM 1259 C CA . GLY A 1 153 ? -6.173 11.179 -12.900 1.00 82.81 153 GLY A CA 1
ATOM 1260 C C . GLY A 1 153 ? -5.000 12.159 -12.813 1.00 82.81 153 GLY A C 1
ATOM 1261 O O . GLY A 1 153 ? -4.245 12.300 -13.763 1.00 82.81 153 GLY A O 1
ATOM 1262 N N . ASN A 1 154 ? -4.776 12.767 -11.653 1.00 84.50 154 ASN A N 1
ATOM 1263 C CA . ASN A 1 154 ? -3.683 13.712 -11.429 1.00 84.50 154 ASN A CA 1
ATOM 1264 C C . ASN A 1 154 ? -2.289 13.062 -11.256 1.00 84.50 154 ASN A C 1
ATOM 1266 O O . ASN A 1 154 ? -1.309 13.781 -11.085 1.00 84.50 154 ASN A O 1
ATOM 1270 N N . ARG A 1 155 ? -2.160 11.727 -11.303 1.00 86.75 155 ARG A N 1
ATOM 1271 C CA . ARG A 1 155 ? -0.882 10.987 -11.177 1.00 86.75 155 ARG A CA 1
ATOM 1272 C C . ARG A 1 155 ? -0.353 10.475 -12.529 1.00 86.75 155 ARG A C 1
ATOM 1274 O O . ARG A 1 155 ? 0.145 9.355 -12.613 1.00 86.75 155 ARG A O 1
ATOM 1281 N N . MET A 1 156 ? -0.452 11.284 -13.587 1.00 89.25 156 MET A N 1
ATOM 1282 C CA . MET A 1 156 ? -0.193 10.867 -14.979 1.00 89.25 156 MET A CA 1
ATOM 1283 C C . MET A 1 156 ? 1.154 10.164 -15.203 1.00 89.25 156 MET A C 1
ATOM 1285 O O . MET A 1 156 ? 1.185 9.123 -15.845 1.00 89.25 156 MET A O 1
ATOM 1289 N N . VAL A 1 157 ? 2.253 10.666 -14.626 1.00 91.44 157 VAL A N 1
ATOM 1290 C CA . VAL A 1 157 ? 3.593 10.066 -14.812 1.00 91.44 157 VAL A CA 1
ATOM 1291 C C . VAL A 1 157 ? 3.657 8.628 -14.284 1.00 91.44 157 VAL A C 1
ATOM 1293 O O . VAL A 1 157 ? 4.175 7.742 -14.951 1.00 91.44 157 VAL A O 1
ATOM 1296 N N . LYS A 1 158 ? 3.086 8.375 -13.102 1.00 93.19 158 LYS A N 1
ATOM 1297 C CA . LYS A 1 158 ? 3.047 7.032 -12.504 1.00 93.19 158 LYS A CA 1
ATOM 1298 C C . LYS A 1 158 ? 2.068 6.113 -13.220 1.00 93.19 158 LYS A C 1
ATOM 1300 O O . LYS A 1 158 ? 2.333 4.927 -13.338 1.00 93.19 158 LYS A O 1
ATOM 1305 N N . LYS A 1 159 ? 0.957 6.660 -13.724 1.00 93.00 159 LYS A N 1
ATOM 1306 C CA . LYS A 1 159 ? 0.035 5.910 -14.584 1.00 93.00 159 LYS A CA 1
ATOM 1307 C C . LYS A 1 159 ? 0.722 5.423 -15.848 1.00 93.00 159 LYS A C 1
ATOM 1309 O O . LYS A 1 159 ? 0.583 4.256 -16.179 1.00 93.00 159 LYS A O 1
ATOM 1314 N N . GLN A 1 160 ? 1.464 6.303 -16.513 1.00 95.00 160 GLN A N 1
ATOM 1315 C CA . GLN A 1 160 ? 2.194 5.941 -17.720 1.00 95.00 160 GLN A CA 1
ATOM 1316 C C . GLN A 1 160 ? 3.227 4.849 -17.427 1.00 95.00 160 GLN A C 1
ATOM 1318 O O . GLN A 1 160 ? 3.265 3.853 -18.135 1.00 95.00 160 GLN A O 1
ATOM 1323 N N . LEU A 1 161 ? 3.967 4.973 -16.322 1.00 95.81 161 LEU A N 1
ATOM 1324 C CA . LEU A 1 161 ? 4.911 3.942 -15.893 1.00 95.81 161 LEU A CA 1
ATOM 1325 C C . LEU A 1 161 ? 4.231 2.591 -15.606 1.00 95.81 161 LEU A C 1
ATOM 1327 O O . LEU A 1 161 ? 4.740 1.551 -16.002 1.00 95.81 161 LEU A O 1
ATOM 1331 N N . LEU A 1 162 ? 3.068 2.590 -14.948 1.00 95.62 162 LEU A N 1
ATOM 1332 C CA . LEU A 1 162 ? 2.294 1.365 -14.720 1.00 95.62 162 LEU A CA 1
ATOM 1333 C C . LEU A 1 162 ? 1.804 0.737 -16.029 1.00 95.62 162 LEU A C 1
ATOM 1335 O O . LEU A 1 162 ? 1.769 -0.485 -16.123 1.00 95.62 162 LEU A O 1
ATOM 1339 N N . ILE A 1 163 ? 1.437 1.550 -17.026 1.00 94.94 163 ILE A N 1
ATOM 1340 C CA . ILE A 1 163 ? 1.085 1.066 -18.368 1.00 94.94 163 ILE A CA 1
ATOM 1341 C C . ILE A 1 163 ? 2.313 0.417 -19.011 1.00 94.94 163 ILE A C 1
ATOM 1343 O O . ILE A 1 163 ? 2.226 -0.742 -19.395 1.00 94.94 163 ILE A O 1
ATOM 1347 N N . GLU A 1 164 ? 3.457 1.105 -19.038 1.00 95.19 164 GLU A N 1
ATOM 1348 C CA . GLU A 1 164 ? 4.717 0.579 -19.587 1.00 95.19 164 GLU A CA 1
ATOM 1349 C C . GLU A 1 164 ? 5.106 -0.759 -18.943 1.00 95.19 164 GLU A C 1
ATOM 1351 O O . GLU A 1 164 ? 5.368 -1.733 -19.646 1.00 95.19 164 GLU A O 1
ATOM 1356 N N . LEU A 1 165 ? 5.069 -0.847 -17.609 1.00 95.88 165 LEU A N 1
ATOM 1357 C CA . LEU A 1 165 ? 5.327 -2.089 -16.876 1.00 95.88 165 LEU A CA 1
ATOM 1358 C C . LEU A 1 165 ? 4.327 -3.191 -17.250 1.00 95.88 165 LEU A C 1
ATOM 1360 O O . LEU A 1 165 ? 4.712 -4.334 -17.471 1.00 95.88 165 LEU A O 1
ATOM 1364 N N . ASN A 1 166 ? 3.040 -2.862 -17.368 1.00 93.69 166 ASN A N 1
ATOM 1365 C CA . ASN A 1 166 ? 2.011 -3.832 -17.739 1.00 93.69 166 ASN A CA 1
ATOM 1366 C C . ASN A 1 166 ? 2.125 -4.328 -19.193 1.00 93.69 166 ASN A C 1
ATOM 1368 O O . ASN A 1 166 ? 1.559 -5.358 -19.571 1.00 93.69 166 ASN A O 1
ATOM 1372 N N . GLU A 1 167 ? 2.827 -3.579 -20.038 1.00 93.75 167 GLU A N 1
ATOM 1373 C CA . GLU A 1 167 ? 3.087 -3.947 -21.423 1.00 93.75 167 GLU A CA 1
ATOM 1374 C C . GLU A 1 167 ? 4.302 -4.862 -21.588 1.00 93.75 167 GLU A C 1
ATOM 1376 O O . GLU A 1 167 ? 4.405 -5.530 -22.623 1.00 93.75 167 GLU A O 1
ATOM 1381 N N . ARG A 1 168 ? 5.163 -4.972 -20.567 1.00 94.12 168 ARG A N 1
ATOM 1382 C CA . ARG A 1 168 ? 6.353 -5.824 -20.626 1.00 94.12 168 ARG A CA 1
ATOM 1383 C C . ARG A 1 168 ? 5.993 -7.317 -20.770 1.00 94.12 168 ARG A C 1
ATOM 1385 O O . ARG A 1 168 ? 5.056 -7.793 -20.114 1.00 94.12 168 ARG A O 1
ATOM 1392 N N . PRO A 1 169 ? 6.716 -8.079 -21.619 1.00 93.56 169 PRO A N 1
ATOM 1393 C CA . PRO A 1 169 ? 6.423 -9.493 -21.867 1.00 93.56 169 PRO A CA 1
ATOM 1394 C C . PRO A 1 169 ? 6.487 -10.379 -20.617 1.00 93.56 169 PRO A C 1
ATOM 1396 O O . PRO A 1 169 ? 5.595 -11.199 -20.410 1.00 93.56 169 PRO A O 1
ATOM 1399 N N . ASP A 1 170 ? 7.496 -10.170 -19.774 1.00 92.44 170 ASP A N 1
ATOM 1400 C CA . ASP A 1 170 ? 7.753 -10.887 -18.518 1.00 92.44 170 ASP A CA 1
ATOM 1401 C C . ASP A 1 170 ? 6.584 -10.758 -17.517 1.00 92.44 170 ASP A C 1
ATOM 1403 O O . ASP A 1 170 ? 6.061 -11.753 -17.002 1.00 92.44 170 ASP A O 1
ATOM 1407 N N . ILE A 1 171 ? 6.084 -9.539 -17.302 1.00 91.81 171 ILE A N 1
ATOM 1408 C CA . ILE A 1 171 ? 4.940 -9.252 -16.431 1.00 91.81 171 ILE A CA 1
ATOM 1409 C C . ILE A 1 171 ? 3.663 -9.874 -17.005 1.00 91.81 171 ILE A C 1
ATOM 1411 O O . ILE A 1 171 ? 2.890 -10.501 -16.271 1.00 91.81 171 ILE A O 1
ATOM 1415 N N . ARG A 1 172 ? 3.432 -9.757 -18.318 1.00 91.69 172 ARG A N 1
ATOM 1416 C CA . ARG A 1 172 ? 2.268 -10.369 -18.986 1.00 91.69 172 ARG A CA 1
ATOM 1417 C C . ARG A 1 172 ? 2.283 -11.891 -18.893 1.00 91.69 172 ARG A C 1
ATOM 1419 O O . ARG A 1 172 ? 1.244 -12.499 -18.621 1.00 91.69 172 ARG A O 1
ATOM 1426 N N . GLU A 1 173 ? 3.441 -12.510 -19.087 1.00 91.88 173 GLU A N 1
ATOM 1427 C CA . GLU A 1 173 ? 3.614 -13.954 -18.962 1.00 91.88 173 GLU A CA 1
ATOM 1428 C C . GLU A 1 173 ? 3.291 -14.422 -17.540 1.00 91.88 173 GLU A C 1
ATOM 1430 O O . GLU A 1 173 ? 2.471 -15.332 -17.358 1.00 91.88 173 GLU A O 1
ATOM 1435 N N . ARG A 1 174 ? 3.832 -13.739 -16.520 1.00 90.69 174 ARG A N 1
ATOM 1436 C CA . ARG A 1 174 ? 3.535 -14.022 -15.107 1.00 90.69 174 ARG A CA 1
ATOM 1437 C C . ARG A 1 174 ? 2.034 -13.946 -14.819 1.00 90.69 174 ARG A C 1
ATOM 1439 O O . ARG A 1 174 ? 1.494 -14.859 -14.189 1.00 90.69 174 ARG A O 1
ATOM 1446 N N . LYS A 1 175 ? 1.328 -12.933 -15.338 1.00 87.69 175 LYS A N 1
ATOM 1447 C CA . LYS A 1 175 ? -0.138 -12.811 -15.194 1.00 87.69 175 LYS A CA 1
ATOM 1448 C C . LYS A 1 175 ? -0.889 -13.973 -15.828 1.00 87.69 175 LYS A C 1
ATOM 1450 O O . LYS A 1 175 ? -1.788 -14.540 -15.202 1.00 87.69 175 LYS A O 1
ATOM 1455 N N . ASN A 1 176 ? -0.524 -14.348 -17.051 1.00 87.56 176 ASN A N 1
ATOM 1456 C CA . ASN A 1 176 ? -1.167 -15.446 -17.772 1.00 87.56 176 ASN A CA 1
ATOM 1457 C C . ASN A 1 176 ? -0.964 -16.786 -17.060 1.00 87.56 176 ASN A C 1
ATOM 1459 O O . ASN A 1 176 ? -1.919 -17.559 -16.915 1.00 87.56 176 ASN A O 1
ATOM 1463 N N . LYS A 1 177 ? 0.246 -17.039 -16.550 1.00 89.19 177 LYS A N 1
ATOM 1464 C CA . LYS A 1 177 ? 0.551 -18.225 -15.744 1.00 89.19 177 LYS A CA 1
ATOM 1465 C C . LYS A 1 177 ? -0.310 -18.275 -14.481 1.00 89.19 177 LYS A C 1
ATOM 1467 O O . LYS A 1 177 ? -1.024 -19.255 -14.276 1.00 89.19 177 LYS A O 1
ATOM 1472 N N . MET A 1 178 ? -0.345 -17.191 -13.702 1.00 85.94 178 MET A N 1
ATOM 1473 C CA . MET A 1 178 ? -1.155 -17.105 -12.478 1.00 85.94 178 MET A CA 1
ATOM 1474 C C . MET A 1 178 ? -2.657 -17.263 -12.756 1.00 85.94 178 MET A C 1
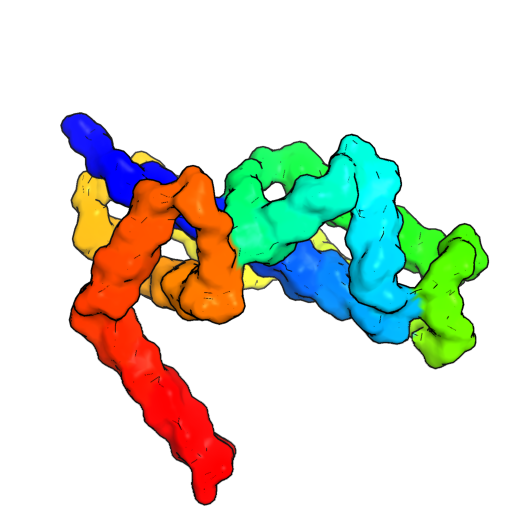ATOM 1476 O O . MET A 1 178 ? -3.369 -17.914 -11.990 1.00 85.94 178 MET A O 1
ATOM 1480 N N . ARG A 1 179 ? -3.164 -16.712 -13.866 1.00 82.75 179 ARG A N 1
ATOM 1481 C CA . ARG A 1 179 ? -4.561 -16.894 -14.294 1.00 82.75 179 ARG A CA 1
ATOM 1482 C C . ARG A 1 179 ? -4.864 -18.356 -14.620 1.00 82.75 179 ARG A C 1
ATOM 1484 O O . ARG A 1 179 ? -5.879 -18.881 -14.168 1.00 82.75 179 ARG A O 1
ATOM 1491 N N . THR A 1 180 ? -3.976 -19.010 -15.362 1.00 84.44 180 THR A N 1
ATOM 1492 C CA . THR A 1 180 ? -4.112 -20.422 -15.743 1.00 84.44 180 THR A CA 1
ATOM 1493 C C . THR A 1 180 ? -4.091 -21.332 -14.515 1.00 84.44 180 THR A C 1
ATOM 1495 O O . THR A 1 180 ? -4.912 -22.239 -14.400 1.00 84.44 180 THR A O 1
ATOM 1498 N N . GLU A 1 181 ? -3.199 -21.069 -13.559 1.00 85.69 181 GLU A N 1
ATOM 1499 C CA . GLU A 1 181 ? -3.125 -21.809 -12.295 1.00 85.69 181 GLU A CA 1
ATOM 1500 C C . GLU A 1 181 ? -4.389 -21.638 -11.443 1.00 85.69 181 GLU A C 1
ATOM 1502 O O . GLU A 1 181 ? -4.876 -22.618 -10.881 1.00 85.69 181 GLU A O 1
ATOM 1507 N N . ARG A 1 182 ? -4.968 -20.430 -11.384 1.00 78.31 182 ARG A N 1
ATOM 1508 C CA . ARG A 1 182 ? -6.256 -20.202 -10.703 1.00 78.31 182 ARG A CA 1
ATOM 1509 C C . ARG A 1 182 ? -7.376 -21.008 -11.363 1.00 78.31 182 ARG A C 1
ATOM 1511 O O . ARG A 1 182 ? -8.120 -21.675 -10.658 1.00 78.31 182 ARG A O 1
ATOM 1518 N N . MET A 1 183 ? -7.470 -21.005 -12.694 1.00 75.81 183 MET A N 1
ATOM 1519 C CA . MET A 1 183 ? -8.509 -21.759 -13.411 1.00 75.81 183 MET A CA 1
ATOM 1520 C C . MET A 1 183 ? -8.412 -23.272 -13.169 1.00 75.81 183 MET A C 1
ATOM 1522 O O . MET A 1 183 ? -9.439 -23.914 -13.003 1.00 75.81 183 MET A O 1
ATOM 1526 N N . LYS A 1 184 ? -7.198 -23.826 -13.059 1.00 78.31 184 LYS A N 1
ATOM 1527 C CA . LYS A 1 184 ? -6.978 -25.248 -12.734 1.00 78.31 184 LYS A CA 1
ATOM 1528 C C . LYS A 1 184 ? -7.350 -25.642 -11.299 1.00 78.31 184 LYS A C 1
ATOM 1530 O O . LYS A 1 184 ? -7.488 -26.824 -11.027 1.00 78.31 184 LYS A O 1
ATOM 1535 N N . ARG A 1 185 ? -7.442 -24.688 -10.366 1.00 66.75 185 ARG A N 1
ATOM 1536 C CA . ARG A 1 185 ? -7.818 -24.957 -8.963 1.00 66.75 185 ARG A CA 1
ATOM 1537 C C . ARG A 1 185 ? -9.328 -24.913 -8.720 1.00 66.75 185 ARG A C 1
ATOM 1539 O O . ARG A 1 185 ? -9.771 -25.387 -7.682 1.00 66.75 185 ARG A O 1
ATOM 1546 N N . TYR A 1 186 ? -10.089 -24.314 -9.636 1.00 57.16 186 TYR A N 1
ATOM 1547 C CA . TYR A 1 186 ? -11.536 -24.100 -9.508 1.00 57.16 186 TYR A CA 1
ATOM 1548 C C . TYR A 1 186 ? -12.360 -24.776 -10.618 1.00 57.16 186 TYR A C 1
ATOM 1550 O O . TYR A 1 186 ? -13.571 -24.569 -10.669 1.00 57.16 186 TYR A O 1
ATOM 1558 N N . GLY A 1 187 ? -11.720 -25.537 -11.508 1.00 48.69 187 GLY A N 1
ATOM 1559 C CA . GLY A 1 187 ? -12.360 -26.377 -12.524 1.00 48.69 187 GLY A CA 1
ATOM 1560 C C . GLY A 1 187 ? -12.042 -27.837 -12.270 1.00 48.69 187 GLY A C 1
ATOM 1561 O O . GLY A 1 187 ? -12.928 -28.666 -12.558 1.00 48.69 187 GLY A O 1
#

pLDDT: mean 86.52, std 9.41, range [48.69, 96.44]

Secondary structure (DSSP, 8-state):
---HHHHHHHHHHHHHHHHHIIIIIIIHHHTTTS-HHHHHHHHHHHHT--HHHHHHHHHH-PPPPHHHHHHHHHHHHHHHHHHHTT--TT--TT--GGG-----HHHHHHHHHHHHHHHHHTTT---HHHHHHHTHHHHHHHHHHHHHSPPPTT-HHHHHHHHHHHHSHHHHHHHHHHHHHHHHHH-